Protein AF-A0A6A3CEU3-F1 (afdb_monomer_lite)

Foldseek 3Di:
DKDKDFLDDDDWFKEKEKAKDADPVQQWIKIKIFIATSVRHTDDMDIDGDGRDDRVVRQLVRLLVSLLVCLQFLGPRYMYIYPDVVLVCVLVVPDQPDDPPSVSSVSSNCSSVVRPPAAEAQQVPPVFLALVDASQVVCPPDAAAQFHKYWGAADLVWWKKKDDPVCLVQLADDPPIDIGRPNGDIDTHGAAKTKMATSPRVRSVSHSIDIDHHGRDDPDD

Sequence (221 aa):
MHESINLLSPEGGWILNTDGVYKLNSGLAVTGGLIRDSNGDWKVGFMLRLGRVNSSIAEIWGARQGLNLAKMLGLRNLILEMNAKWIVDIFNGEGMDDFPELDLVNDCLEIIKEGWVVEHYIVGGEEGWDPVITMQGWAQGKDFHAGDVLEFIYDQKFDVAIVDKEGHDTCTVSDKSIQFFDGDDNITLAFGPNYFICSFPDICAIGLQLAINATAPPPSV

Radius of gyration: 21.61 Å; chains: 1; bounding box: 56×32×62 Å

Structure (mmCIF, N/CA/C/O backbone):
data_AF-A0A6A3CEU3-F1
#
_entry.id   AF-A0A6A3CEU3-F1
#
loop_
_atom_site.group_PDB
_atom_site.id
_atom_site.type_symbol
_atom_site.label_atom_id
_atom_site.label_alt_id
_atom_site.label_comp_id
_atom_site.label_asym_id
_atom_site.label_entity_id
_atom_site.label_seq_id
_atom_site.pdbx_PDB_ins_code
_atom_site.Cartn_x
_atom_site.Cartn_y
_atom_site.Cartn_z
_atom_site.occupancy
_atom_site.B_iso_or_equiv
_atom_site.auth_seq_id
_atom_site.auth_comp_id
_atom_site.auth_asym_id
_atom_site.auth_atom_id
_atom_site.pdbx_PDB_model_num
ATOM 1 N N . MET A 1 1 ? -23.988 16.526 18.922 1.00 37.12 1 MET A N 1
ATOM 2 C CA . MET A 1 1 ? -22.912 17.294 18.264 1.00 37.12 1 MET A CA 1
ATOM 3 C C . MET A 1 1 ? -21.833 16.266 17.984 1.00 37.12 1 MET A C 1
ATOM 5 O O . MET A 1 1 ? -21.451 15.601 18.935 1.00 37.12 1 MET A O 1
ATOM 9 N N . HIS A 1 2 ? -21.504 16.003 16.718 1.00 42.41 2 HIS A N 1
ATOM 10 C CA . HIS A 1 2 ? -20.424 15.072 16.367 1.00 42.41 2 HIS A CA 1
ATOM 11 C C . HIS A 1 2 ? -19.090 15.794 16.563 1.00 42.41 2 HIS A C 1
ATOM 13 O O . HIS A 1 2 ? -18.991 16.964 16.191 1.00 42.41 2 HIS A O 1
ATOM 19 N N . GLU A 1 3 ? -18.117 15.127 17.178 1.00 52.56 3 GLU A N 1
ATOM 20 C CA . GLU A 1 3 ? -16.768 15.658 17.387 1.00 52.56 3 GLU A CA 1
ATOM 21 C C . GLU A 1 3 ? -15.758 14.719 16.718 1.00 52.56 3 GLU A C 1
ATOM 23 O O . GLU A 1 3 ? -15.958 13.503 16.666 1.00 52.56 3 GLU A O 1
ATOM 28 N N . SER A 1 4 ? -14.696 15.291 16.154 1.00 51.16 4 SER A N 1
ATOM 29 C CA . SER A 1 4 ? -13.770 14.575 15.274 1.00 51.16 4 SER A CA 1
ATOM 30 C C . SER A 1 4 ? -12.342 14.727 15.784 1.00 51.16 4 SER A C 1
ATOM 32 O O . SER A 1 4 ? -11.933 15.822 16.173 1.00 51.16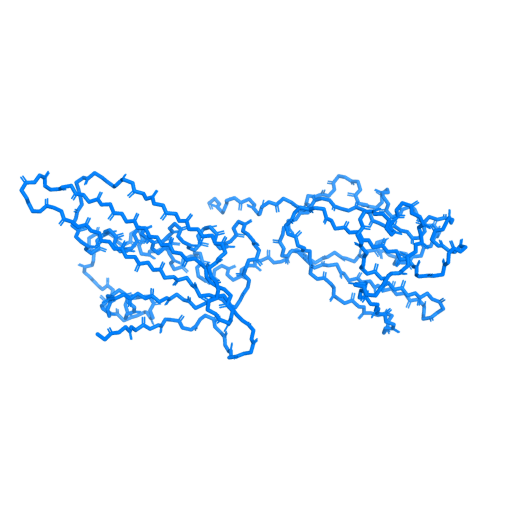 4 SER A O 1
ATOM 34 N N . ILE A 1 5 ? -11.570 13.643 15.740 1.00 52.16 5 ILE A N 1
ATOM 35 C CA . ILE A 1 5 ? -10.119 13.682 15.917 1.00 52.16 5 ILE A CA 1
ATOM 36 C C . ILE A 1 5 ? -9.493 13.752 14.528 1.00 52.16 5 ILE A C 1
ATOM 38 O O . ILE A 1 5 ? -9.657 12.844 13.710 1.00 52.16 5 ILE A O 1
ATOM 42 N N . ASN A 1 6 ? -8.769 14.837 14.264 1.00 53.81 6 ASN A N 1
ATOM 43 C CA . ASN A 1 6 ? -8.022 15.009 13.025 1.00 53.81 6 ASN A CA 1
ATOM 44 C C . ASN A 1 6 ? -6.632 14.395 13.197 1.00 53.81 6 ASN A C 1
ATOM 46 O O . ASN A 1 6 ? -5.765 15.015 13.809 1.00 53.81 6 ASN A O 1
ATOM 50 N N . LEU A 1 7 ? -6.397 13.212 12.626 1.00 52.22 7 LEU A N 1
ATOM 51 C CA . LEU A 1 7 ? -5.080 12.565 12.672 1.00 52.22 7 LEU A CA 1
ATOM 52 C C . LEU A 1 7 ? -4.109 13.078 11.580 1.00 52.22 7 LEU A C 1
ATOM 54 O O . LEU A 1 7 ? -3.126 12.394 11.321 1.00 52.22 7 LEU A O 1
ATOM 58 N N . LEU A 1 8 ? -4.386 14.267 10.993 1.00 40.00 8 LEU A N 1
ATOM 59 C CA . LEU A 1 8 ? -3.562 15.214 10.184 1.00 40.00 8 LEU A CA 1
ATOM 60 C C . LEU A 1 8 ? -4.270 15.711 8.883 1.00 40.00 8 LEU A C 1
ATOM 62 O O . LEU A 1 8 ? -4.811 14.903 8.143 1.00 40.00 8 LEU A O 1
ATOM 66 N N . SER A 1 9 ? -4.226 17.048 8.666 1.00 38.44 9 SER A N 1
ATOM 67 C CA . SER A 1 9 ? -4.529 17.970 7.519 1.00 38.44 9 SER A CA 1
ATOM 68 C C . SER A 1 9 ? -5.563 17.664 6.387 1.00 38.44 9 SER A C 1
ATOM 70 O O . SER A 1 9 ? -5.819 16.517 6.053 1.00 38.44 9 SER A O 1
ATOM 72 N N . PRO A 1 10 ? -6.148 18.707 5.734 1.00 37.88 10 PRO A N 1
ATOM 73 C CA . PRO A 1 10 ? -7.479 18.683 5.102 1.00 37.88 10 PRO A CA 1
ATOM 74 C C . PRO A 1 10 ? -7.548 18.339 3.598 1.00 37.88 10 PRO A C 1
ATOM 76 O O . PRO A 1 10 ? -8.592 18.567 2.987 1.00 37.88 10 PRO A O 1
ATOM 79 N N . GLU A 1 11 ? -6.498 17.801 2.977 1.00 38.94 11 GLU A N 1
ATOM 80 C CA . GLU A 1 11 ? -6.541 17.439 1.550 1.00 38.94 11 GLU A CA 1
ATOM 81 C C . GLU A 1 11 ? -6.356 15.935 1.349 1.00 38.94 11 GLU A C 1
ATOM 83 O O . GLU A 1 11 ? -5.260 15.406 1.504 1.00 38.94 11 GLU A O 1
ATOM 88 N N . GLY A 1 12 ? -7.455 15.258 0.999 1.00 55.75 12 GLY A N 1
ATOM 89 C CA . GLY A 1 12 ? -7.488 13.819 0.737 1.00 55.75 12 GLY A CA 1
ATOM 90 C C . GLY A 1 12 ? -7.331 12.987 2.011 1.00 55.75 12 GLY A C 1
ATOM 91 O O . GLY A 1 12 ? -6.239 12.846 2.556 1.00 55.75 12 GLY A O 1
ATOM 92 N N . GLY A 1 13 ? -8.431 12.397 2.475 1.00 68.31 13 GLY A N 1
ATOM 93 C CA . GLY A 1 13 ? -8.434 11.595 3.691 1.00 68.31 13 GLY A CA 1
ATOM 94 C C . GLY A 1 13 ? -9.614 10.642 3.779 1.00 68.31 13 GLY A C 1
ATOM 95 O O . GLY A 1 13 ? -10.578 10.730 3.016 1.00 68.31 13 GLY A O 1
ATOM 96 N N . TRP A 1 14 ? -9.507 9.714 4.717 1.00 79.81 14 TRP A N 1
ATOM 97 C CA . TRP A 1 14 ? -10.514 8.709 5.013 1.00 79.81 14 TRP A CA 1
ATOM 98 C C . TRP A 1 14 ? -11.262 9.099 6.276 1.00 79.81 14 TRP A C 1
ATOM 100 O O . TRP A 1 14 ? -10.669 9.628 7.207 1.00 79.81 14 TRP A O 1
ATOM 110 N N . ILE A 1 15 ? -12.559 8.824 6.341 1.00 85.50 15 ILE A N 1
ATOM 111 C CA . ILE A 1 15 ? -13.360 9.151 7.520 1.00 85.50 15 ILE A CA 1
ATOM 112 C C . ILE A 1 15 ? -13.885 7.865 8.136 1.00 85.50 15 ILE A C 1
ATOM 114 O O . ILE A 1 15 ? -14.746 7.205 7.553 1.00 85.50 15 ILE A O 1
ATOM 118 N N . LEU A 1 16 ? -13.390 7.532 9.323 1.00 89.06 16 LEU A N 1
ATOM 119 C CA . LEU A 1 16 ? -13.879 6.443 10.153 1.00 89.06 16 LEU A CA 1
ATOM 120 C C . LEU A 1 16 ? -14.949 6.975 11.102 1.00 89.06 16 LEU A C 1
ATOM 122 O O . LEU A 1 16 ? -14.667 7.786 11.974 1.00 89.06 16 LEU A O 1
ATOM 126 N N . ASN A 1 17 ? -16.171 6.479 10.949 1.00 88.75 17 ASN A N 1
ATOM 127 C CA . ASN A 1 17 ? -17.267 6.730 11.878 1.00 88.75 17 ASN A CA 1
ATOM 128 C C . ASN A 1 17 ? -17.484 5.490 12.726 1.00 88.75 17 ASN A C 1
ATOM 130 O O . ASN A 1 17 ? -17.538 4.387 12.174 1.00 88.75 17 ASN A O 1
ATOM 134 N N . THR A 1 18 ? -17.679 5.674 14.025 1.00 86.69 18 THR A N 1
ATOM 135 C CA . THR A 1 18 ? -18.042 4.589 14.940 1.00 86.69 18 THR A CA 1
ATOM 136 C C . THR A 1 18 ? -19.335 4.913 15.670 1.00 86.69 18 THR A C 1
ATOM 138 O O . THR A 1 18 ? -19.632 6.080 15.921 1.00 86.69 18 THR A O 1
ATOM 141 N N . ASP A 1 19 ? -20.113 3.877 15.977 1.00 80.25 19 ASP A N 1
ATOM 142 C CA . ASP A 1 19 ? -21.337 3.997 16.766 1.00 80.25 19 ASP A CA 1
ATOM 143 C C . ASP A 1 19 ? -21.584 2.721 17.583 1.00 80.25 19 ASP A C 1
ATOM 145 O O . ASP A 1 19 ? -21.467 1.594 17.083 1.00 80.25 19 ASP A O 1
ATOM 149 N N . GLY A 1 20 ? -21.935 2.900 18.854 1.00 77.81 20 GLY A N 1
ATOM 150 C CA . GLY A 1 20 ? -22.232 1.841 19.807 1.00 77.81 20 GLY A CA 1
ATOM 151 C C . GLY A 1 20 ? -23.707 1.806 20.206 1.00 77.81 20 GLY A C 1
ATOM 152 O O . GLY A 1 20 ? -24.301 2.803 20.604 1.00 77.81 20 GLY A O 1
ATOM 153 N N . VAL A 1 21 ? -24.308 0.612 20.209 1.00 77.00 21 VAL A N 1
ATOM 154 C CA . VAL A 1 21 ? -25.680 0.395 20.694 1.00 77.00 21 VAL A CA 1
ATOM 155 C C . VAL A 1 21 ? -25.672 -0.492 21.933 1.00 77.00 21 VAL A C 1
ATOM 157 O O . VAL A 1 21 ? -25.121 -1.594 21.929 1.00 77.00 21 VAL A O 1
ATOM 160 N N . TYR A 1 22 ? -26.362 -0.044 22.986 1.00 76.12 22 TYR A N 1
ATOM 161 C CA . TYR A 1 22 ? -26.516 -0.763 24.253 1.00 76.12 22 TYR A CA 1
ATOM 162 C C . TYR A 1 22 ? -27.988 -1.046 24.585 1.00 76.12 22 TYR A C 1
ATOM 164 O O . TYR A 1 22 ? -28.850 -0.169 24.498 1.00 76.12 22 TYR A O 1
ATOM 172 N N . LYS A 1 23 ? -28.287 -2.274 25.029 1.00 76.38 23 LYS A N 1
ATOM 173 C CA . LYS A 1 23 ? -29.630 -2.704 25.445 1.00 76.38 23 LYS A CA 1
ATOM 174 C C . LYS A 1 23 ? -29.718 -2.899 26.962 1.00 76.38 23 LYS A C 1
ATOM 176 O O . LYS A 1 23 ? -29.335 -3.952 27.476 1.00 76.38 23 LYS A O 1
ATOM 181 N N . LEU A 1 24 ? -30.342 -1.931 27.644 1.00 64.94 24 LEU A N 1
ATOM 182 C CA . LEU A 1 24 ? -30.527 -1.861 29.108 1.00 64.94 24 LEU A CA 1
ATOM 183 C C . LEU A 1 24 ? -31.022 -3.166 29.756 1.00 64.94 24 LEU A C 1
ATOM 185 O O . LEU A 1 24 ? -30.459 -3.605 30.752 1.00 64.94 24 LEU A O 1
ATOM 189 N N . ASN A 1 25 ? -32.033 -3.822 29.180 1.00 71.12 25 ASN A N 1
ATOM 190 C CA . ASN A 1 25 ? -32.683 -4.975 29.822 1.00 71.12 25 ASN A CA 1
ATOM 191 C C . ASN A 1 25 ? -31.842 -6.261 29.816 1.00 71.12 25 ASN A C 1
ATOM 193 O O . ASN A 1 25 ? -32.037 -7.128 30.661 1.00 71.12 25 ASN A O 1
ATOM 197 N N . SER A 1 26 ? -30.949 -6.422 28.840 1.00 72.38 26 SER A N 1
ATOM 198 C CA . SER A 1 26 ? -30.111 -7.624 28.699 1.00 72.38 26 SER A CA 1
ATOM 199 C C . SER A 1 26 ? -28.638 -7.363 29.011 1.00 72.38 26 SER A C 1
ATOM 201 O O . SER A 1 26 ? -27.850 -8.311 29.081 1.00 72.38 26 SER A O 1
ATOM 203 N N . GLY A 1 27 ? -28.270 -6.086 29.150 1.00 68.69 27 GLY A N 1
ATOM 204 C CA . GLY A 1 27 ? -26.897 -5.613 29.240 1.00 68.69 27 GLY A CA 1
ATOM 205 C C . GLY A 1 27 ? -26.091 -5.850 27.967 1.00 68.69 27 GLY A C 1
ATOM 206 O O . GLY A 1 27 ? -24.880 -5.851 28.045 1.00 68.69 27 GLY A O 1
ATOM 207 N N . LEU A 1 28 ? -26.726 -6.127 26.822 1.00 82.25 28 LEU A N 1
ATOM 208 C CA . LEU A 1 28 ? -26.011 -6.499 25.595 1.00 82.25 28 LEU A CA 1
ATOM 209 C C . LEU A 1 28 ? -25.603 -5.255 24.811 1.00 82.25 28 LEU A C 1
ATOM 211 O O . LEU A 1 28 ? -26.445 -4.384 24.594 1.00 82.25 28 LEU A O 1
ATOM 215 N N . ALA A 1 29 ? -24.365 -5.236 24.328 1.00 85.38 29 ALA A N 1
ATOM 216 C CA . ALA A 1 29 ? -23.835 -4.191 23.469 1.00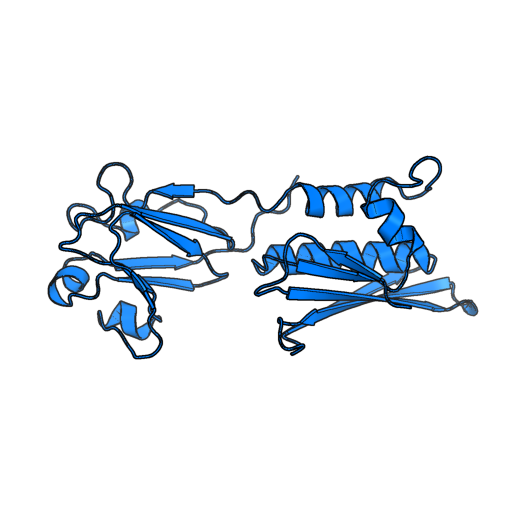 85.38 29 ALA A CA 1
ATOM 217 C C . ALA A 1 29 ? -23.298 -4.743 22.142 1.00 85.38 29 ALA A C 1
ATOM 219 O O . ALA A 1 29 ? -22.773 -5.863 22.057 1.00 85.38 29 ALA A O 1
ATOM 220 N N . VAL A 1 30 ? -23.435 -3.921 21.111 1.00 86.69 30 VAL A N 1
ATOM 221 C CA . VAL A 1 30 ? -22.851 -4.088 19.779 1.00 86.69 30 VAL A CA 1
ATOM 222 C C . VAL A 1 30 ? -22.218 -2.753 19.419 1.00 86.69 30 VAL A C 1
ATOM 224 O O . VAL A 1 30 ? -22.750 -1.709 19.782 1.00 86.69 30 VAL A O 1
ATOM 227 N N . THR A 1 31 ? -21.102 -2.787 18.712 1.00 90.31 31 THR A N 1
ATOM 228 C CA . THR A 1 31 ? -20.513 -1.590 18.114 1.00 90.31 31 THR A CA 1
ATOM 229 C C . THR A 1 31 ? -20.312 -1.822 16.632 1.00 90.31 31 THR A C 1
ATOM 231 O O . THR A 1 31 ? -20.216 -2.966 16.181 1.00 90.31 31 THR A O 1
ATOM 234 N N . GLY A 1 32 ? -20.282 -0.754 15.863 1.00 89.12 32 GLY A N 1
ATOM 235 C CA . GLY A 1 32 ? -20.021 -0.817 14.444 1.00 89.12 32 GLY A CA 1
ATOM 236 C C . GLY A 1 32 ? -19.403 0.469 13.957 1.00 89.12 32 GLY A C 1
ATOM 237 O O . GLY A 1 32 ? -19.248 1.443 14.690 1.00 89.12 32 GLY A O 1
ATOM 238 N N . GLY A 1 33 ? -19.044 0.453 12.689 1.00 91.94 33 GLY A N 1
ATOM 239 C CA . GLY A 1 33 ? -18.498 1.628 12.060 1.00 91.94 33 GLY A CA 1
ATOM 240 C C . GLY A 1 33 ? -18.353 1.457 10.570 1.00 91.94 33 GLY A C 1
ATOM 241 O O . GLY A 1 33 ? -18.503 0.365 10.013 1.00 91.94 33 GLY A O 1
ATOM 242 N N . LEU A 1 34 ? -18.082 2.576 9.923 1.00 92.62 34 LEU A N 1
ATOM 243 C CA . LEU A 1 34 ? -17.912 2.654 8.488 1.00 92.62 34 LEU A CA 1
ATOM 244 C C . LEU A 1 34 ? -16.764 3.590 8.149 1.00 92.62 34 LEU A C 1
ATOM 246 O O . LEU A 1 34 ? -16.535 4.582 8.839 1.00 92.62 34 LEU A O 1
ATOM 250 N N . ILE A 1 35 ? -16.052 3.254 7.081 1.00 90.56 35 ILE A N 1
ATOM 251 C CA . ILE A 1 35 ? -14.982 4.065 6.524 1.00 90.56 35 ILE A CA 1
ATOM 252 C C . ILE A 1 35 ? -15.453 4.620 5.177 1.00 90.56 35 ILE A C 1
ATOM 254 O O . ILE A 1 35 ? -15.954 3.877 4.320 1.00 90.56 35 ILE A O 1
ATOM 258 N N . ARG A 1 36 ? -15.315 5.937 5.018 1.00 89.31 36 ARG A N 1
ATOM 259 C CA . ARG A 1 36 ? -15.683 6.702 3.818 1.00 89.31 36 ARG A CA 1
ATOM 260 C C . ARG A 1 36 ? -14.458 7.354 3.199 1.00 89.31 36 ARG A C 1
ATOM 262 O O . ARG A 1 36 ? -13.510 7.654 3.922 1.00 89.31 36 ARG A O 1
ATOM 269 N N . ASP A 1 37 ? -14.507 7.603 1.897 1.00 83.12 37 ASP A N 1
ATOM 270 C CA . ASP A 1 37 ? -13.542 8.496 1.253 1.00 83.12 37 ASP A CA 1
ATOM 271 C C . ASP A 1 37 ? -13.853 9.978 1.548 1.00 83.12 37 ASP A C 1
ATOM 273 O O . ASP A 1 37 ? -14.833 10.314 2.223 1.00 83.12 37 ASP A O 1
ATOM 277 N N . SER A 1 38 ? -13.026 10.875 1.015 1.00 75.88 38 SER A N 1
ATOM 278 C CA . SER A 1 38 ? -13.162 12.325 1.185 1.00 75.88 38 SER A CA 1
ATOM 279 C C . SER A 1 38 ? -14.416 12.924 0.540 1.00 75.88 38 SER A C 1
ATOM 281 O O . SER A 1 38 ? -14.793 14.041 0.884 1.00 75.88 38 SER A O 1
ATOM 283 N N . ASN A 1 39 ? -15.072 12.208 -0.379 1.00 78.44 39 ASN A N 1
ATOM 284 C CA . ASN A 1 39 ? -16.344 12.628 -0.974 1.00 78.44 39 ASN A CA 1
ATOM 285 C C . ASN A 1 39 ? -17.544 12.208 -0.110 1.00 78.44 39 ASN A C 1
ATOM 287 O O . ASN A 1 39 ? -18.680 12.583 -0.400 1.00 78.44 39 ASN A O 1
ATOM 291 N N . GLY A 1 40 ? -17.299 11.443 0.960 1.00 79.88 40 GLY A N 1
ATOM 292 C CA . GLY A 1 40 ? -18.328 10.877 1.822 1.00 79.88 40 GLY A CA 1
ATOM 293 C C . GLY A 1 40 ? -18.867 9.534 1.328 1.00 79.88 40 GLY A C 1
ATOM 294 O O . GLY A 1 40 ? -19.805 9.011 1.936 1.00 79.88 40 GLY A O 1
ATOM 295 N N . ASP A 1 41 ? -18.280 8.944 0.282 1.00 84.81 41 ASP A N 1
ATOM 296 C CA . ASP A 1 41 ? -18.726 7.655 -0.236 1.00 84.81 41 ASP A CA 1
ATOM 297 C C . ASP A 1 41 ? -18.252 6.521 0.670 1.00 84.81 41 ASP A C 1
ATOM 299 O O . ASP A 1 41 ? -17.062 6.366 0.958 1.00 84.81 41 ASP A O 1
ATOM 303 N N . TRP A 1 42 ? -19.191 5.674 1.084 1.00 89.25 42 TRP A N 1
ATOM 304 C CA . TRP A 1 42 ? -18.901 4.476 1.864 1.00 89.25 42 TRP A CA 1
ATOM 305 C C . TRP A 1 42 ? -18.063 3.467 1.070 1.00 89.25 42 TRP A C 1
ATOM 307 O O . TRP A 1 42 ? -18.423 3.123 -0.057 1.00 89.25 42 TRP A O 1
ATOM 317 N N . LYS A 1 43 ? -16.985 2.948 1.678 1.00 87.94 43 LYS A N 1
ATOM 318 C CA . LYS A 1 43 ? -16.147 1.893 1.075 1.00 87.94 43 LYS A CA 1
ATOM 319 C C . LYS A 1 43 ? -16.177 0.576 1.839 1.00 87.94 43 LYS A C 1
ATOM 321 O O . LYS A 1 43 ? -16.222 -0.483 1.222 1.00 87.94 43 LYS A O 1
ATOM 326 N N . VAL A 1 44 ? -16.142 0.624 3.169 1.00 89.50 44 VAL A N 1
ATOM 327 C CA . VAL A 1 44 ? -16.109 -0.581 4.011 1.00 89.50 44 VAL A CA 1
ATOM 328 C C . VAL A 1 44 ? -16.751 -0.312 5.367 1.00 89.50 44 VAL A C 1
ATOM 330 O O . VAL A 1 44 ? -16.814 0.829 5.824 1.00 89.50 44 VAL A O 1
ATOM 333 N N . GLY A 1 45 ? -17.276 -1.348 6.015 1.00 91.00 45 GLY A N 1
ATOM 334 C CA . GLY A 1 45 ? -17.834 -1.250 7.360 1.00 91.00 45 GLY A CA 1
ATOM 335 C C . GLY A 1 45 ? -17.593 -2.509 8.179 1.00 91.00 45 GLY A C 1
ATOM 336 O O . GLY A 1 45 ? -17.216 -3.550 7.644 1.00 91.00 45 GLY A O 1
ATOM 337 N N . PHE A 1 46 ? -17.818 -2.402 9.484 1.00 90.81 46 PHE A N 1
ATOM 338 C CA . PHE A 1 46 ? -17.650 -3.491 10.439 1.00 90.81 46 PHE A CA 1
ATOM 339 C C . PHE A 1 46 ? -18.758 -3.478 11.495 1.00 90.81 46 PHE A C 1
ATOM 341 O O . PHE A 1 46 ? -19.373 -2.447 11.767 1.00 90.81 46 PHE A O 1
ATOM 348 N N . MET A 1 47 ? -18.985 -4.636 12.115 1.00 90.38 47 MET A N 1
ATOM 349 C CA . MET A 1 47 ? -19.823 -4.780 13.305 1.00 90.38 47 MET A CA 1
ATOM 350 C C . MET A 1 47 ? -19.216 -5.798 14.267 1.00 90.38 47 MET A C 1
ATOM 352 O O . MET A 1 47 ? -18.788 -6.874 13.853 1.00 90.38 47 MET A O 1
ATOM 356 N N . LEU A 1 48 ? -19.218 -5.470 15.557 1.00 86.56 48 LEU A N 1
ATOM 357 C CA . LEU A 1 48 ? -18.701 -6.291 16.647 1.00 86.56 48 LEU A CA 1
ATOM 358 C C . LEU A 1 48 ? -19.783 -6.552 17.686 1.00 86.56 48 LEU A C 1
ATOM 360 O O . LEU A 1 48 ? -20.425 -5.636 18.198 1.00 86.56 48 LEU A O 1
ATOM 364 N N . ARG A 1 49 ? -19.922 -7.818 18.077 1.00 87.50 49 ARG A N 1
ATOM 365 C CA . ARG A 1 49 ? -20.740 -8.219 19.222 1.00 87.50 49 ARG A CA 1
ATOM 366 C C . ARG A 1 49 ? -19.871 -8.235 20.479 1.00 87.50 49 ARG A C 1
ATOM 368 O O . ARG A 1 49 ? -19.035 -9.118 20.622 1.00 87.50 49 ARG A O 1
ATOM 375 N N . LEU A 1 50 ? -20.113 -7.304 21.400 1.00 84.69 50 LEU A N 1
ATOM 376 C CA . LEU A 1 50 ? -19.255 -7.089 22.576 1.00 84.69 50 LEU A CA 1
ATOM 377 C C . LEU A 1 50 ? -19.722 -7.837 23.832 1.00 84.69 50 LEU A C 1
ATOM 379 O O . LEU A 1 50 ? -18.992 -7.950 24.810 1.00 84.69 50 LEU A O 1
ATOM 383 N N . GLY A 1 51 ? -20.950 -8.360 23.830 1.00 84.62 51 GLY A N 1
ATOM 384 C CA . GLY A 1 51 ? -21.505 -9.007 25.018 1.00 84.62 51 GLY A CA 1
ATOM 385 C C . GLY A 1 51 ? -21.954 -7.972 26.046 1.00 84.62 51 GLY A C 1
ATOM 386 O O . GLY A 1 51 ? -22.697 -7.063 25.684 1.00 84.62 51 GLY A O 1
ATOM 387 N N . ARG A 1 52 ? -21.585 -8.140 27.323 1.00 82.56 52 ARG A N 1
ATOM 388 C CA . ARG A 1 52 ? -22.028 -7.254 28.410 1.00 82.56 52 ARG A CA 1
ATOM 389 C C . ARG A 1 52 ? -21.011 -6.168 28.731 1.00 82.56 52 ARG A C 1
ATOM 391 O O . ARG A 1 52 ? -20.173 -6.360 29.602 1.00 82.56 52 ARG A O 1
ATOM 398 N N . VAL A 1 53 ? -21.137 -5.033 28.056 1.00 82.31 53 VAL A N 1
ATOM 399 C CA . VAL A 1 53 ? -20.354 -3.816 28.307 1.00 82.31 53 VAL A CA 1
ATOM 400 C C . VAL A 1 53 ? -21.281 -2.600 28.304 1.00 82.31 53 VAL A C 1
ATOM 402 O O . VAL A 1 53 ? -22.402 -2.683 27.801 1.00 82.31 53 VAL A O 1
ATOM 405 N N . ASN A 1 54 ? -20.848 -1.483 28.887 1.00 81.81 54 ASN A N 1
ATOM 406 C CA . ASN A 1 54 ? -21.600 -0.227 28.838 1.00 81.81 54 ASN A CA 1
ATOM 407 C C . ASN A 1 54 ? -21.428 0.470 27.466 1.00 81.81 54 ASN A C 1
ATOM 409 O O . ASN A 1 54 ? -20.627 0.043 26.633 1.00 81.81 54 ASN A O 1
ATOM 413 N N . SER A 1 55 ? -22.195 1.536 27.223 1.00 80.25 55 SER A N 1
ATOM 414 C CA . SER A 1 55 ? -22.135 2.297 25.964 1.00 80.25 55 SER A CA 1
ATOM 415 C C . SER A 1 55 ? -20.759 2.915 25.716 1.00 80.25 55 SER A C 1
ATOM 417 O O . SER A 1 55 ? -20.276 2.890 24.593 1.00 80.25 55 SER A O 1
ATOM 419 N N . SER A 1 56 ? -20.104 3.404 26.768 1.00 79.62 56 SER A N 1
ATOM 420 C CA . SER A 1 56 ? -18.772 4.00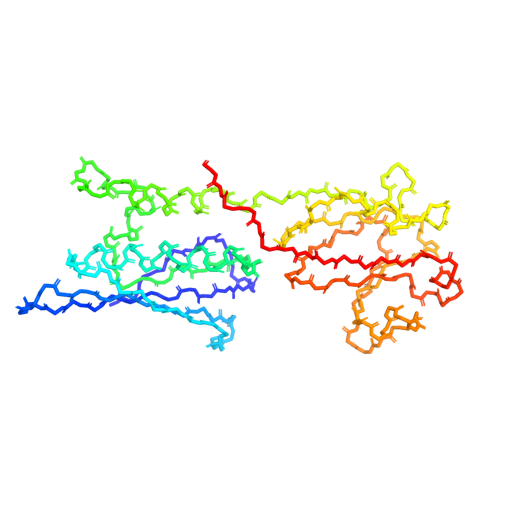5 26.709 1.00 79.62 56 SER A CA 1
ATOM 421 C C . SER A 1 56 ? -17.716 3.039 26.172 1.00 79.62 56 SER A C 1
ATOM 423 O O . SER A 1 56 ? -17.017 3.341 25.214 1.00 79.62 56 SER A O 1
ATOM 425 N N . ILE A 1 57 ? -17.652 1.837 26.741 1.00 82.94 57 ILE A N 1
ATOM 426 C CA . ILE A 1 57 ? -16.744 0.772 26.312 1.00 82.94 57 ILE A CA 1
ATOM 427 C C . ILE A 1 57 ? -17.085 0.323 24.886 1.00 82.94 57 ILE A C 1
ATOM 429 O O . ILE A 1 57 ? -16.184 0.022 24.107 1.00 82.94 57 ILE A O 1
ATOM 433 N N . ALA A 1 58 ? -18.370 0.304 24.511 1.00 85.81 58 ALA A N 1
ATOM 434 C CA . ALA A 1 58 ? -18.775 -0.047 23.153 1.00 85.81 58 ALA A CA 1
ATOM 435 C C . ALA A 1 58 ? -18.239 0.926 22.092 1.00 85.81 58 ALA A C 1
ATOM 437 O O . ALA A 1 58 ? -17.814 0.483 21.024 1.00 85.81 58 ALA A O 1
ATOM 438 N N . GLU A 1 59 ? -18.200 2.221 22.398 1.00 84.94 59 GLU A N 1
ATOM 439 C CA . GLU A 1 59 ? -17.613 3.239 21.522 1.00 84.94 59 GLU A CA 1
ATOM 440 C C . GLU A 1 59 ? -16.094 3.054 21.367 1.00 84.94 59 GLU A C 1
ATOM 442 O O . GLU A 1 59 ? -15.593 3.029 20.244 1.00 84.94 59 GLU A O 1
ATOM 447 N N . ILE A 1 60 ? -15.357 2.823 22.463 1.00 86.50 60 ILE A N 1
ATOM 448 C CA . ILE A 1 60 ? -13.892 2.626 22.412 1.00 86.50 60 ILE A CA 1
ATOM 449 C C . ILE A 1 60 ? -13.538 1.349 21.631 1.00 86.50 60 ILE A C 1
ATOM 451 O O . ILE A 1 60 ? -12.633 1.355 20.799 1.00 86.50 60 ILE A O 1
ATOM 455 N N . TRP A 1 61 ? -14.291 0.258 21.817 1.00 89.81 61 TRP A N 1
ATOM 456 C CA . TRP A 1 61 ? -14.129 -0.949 20.996 1.00 89.81 61 TRP A CA 1
ATOM 457 C C . TRP A 1 61 ? -14.413 -0.699 19.513 1.00 89.81 61 TRP A C 1
ATOM 459 O O . TRP A 1 61 ? -13.749 -1.286 18.655 1.00 89.81 61 TRP A O 1
ATOM 469 N N . GLY A 1 62 ? -15.382 0.169 19.213 1.00 90.50 62 GLY A N 1
ATOM 470 C CA . GLY A 1 62 ? -15.673 0.618 17.856 1.00 90.50 62 GLY A CA 1
ATOM 471 C C . GLY A 1 62 ? -14.473 1.334 17.248 1.00 90.50 62 GLY A C 1
ATOM 472 O O . GLY A 1 62 ? -14.024 0.958 16.164 1.00 90.50 62 GLY A O 1
ATOM 473 N N . ALA A 1 63 ? -13.901 2.295 17.978 1.00 89.19 63 ALA A N 1
ATOM 474 C CA . ALA A 1 63 ? -12.693 3.011 17.575 1.00 89.19 63 ALA A CA 1
ATOM 475 C C . ALA A 1 63 ? -11.522 2.053 17.340 1.00 89.19 63 ALA A C 1
ATOM 477 O O . ALA A 1 63 ? -10.952 2.053 16.251 1.00 89.19 63 ALA A O 1
ATOM 478 N N . ARG A 1 64 ? -11.218 1.163 18.297 1.00 89.69 64 ARG A N 1
ATOM 479 C CA . ARG A 1 64 ? -10.116 0.197 18.171 1.00 89.69 64 ARG A CA 1
ATOM 480 C C . ARG A 1 64 ? -10.260 -0.683 16.936 1.00 89.69 64 ARG A C 1
ATOM 482 O O . ARG A 1 64 ? -9.290 -0.893 16.208 1.00 89.69 64 ARG A O 1
ATOM 489 N N . GLN A 1 65 ? -11.457 -1.218 16.685 1.00 90.75 65 GLN A N 1
ATOM 490 C CA . GLN A 1 65 ? -11.681 -2.042 15.500 1.00 90.75 65 GLN A CA 1
ATOM 491 C C . GLN A 1 65 ? -11.540 -1.221 14.220 1.00 90.75 65 GLN A C 1
ATOM 493 O O . GLN A 1 65 ? -10.906 -1.682 13.272 1.00 90.75 65 GLN A O 1
ATOM 498 N N . GLY A 1 66 ? -12.151 -0.039 14.173 1.00 90.94 66 GLY A N 1
ATOM 499 C CA . GLY A 1 66 ? -12.115 0.816 12.997 1.00 90.94 66 GLY A CA 1
ATOM 500 C C . GLY A 1 66 ? -10.696 1.258 12.650 1.00 90.94 66 GLY A C 1
ATOM 501 O O . GLY A 1 66 ? -10.319 1.202 11.482 1.00 90.94 66 GLY A O 1
ATOM 502 N N . LEU A 1 67 ? -9.894 1.619 13.655 1.00 87.12 67 LEU A N 1
ATOM 503 C CA . LEU A 1 67 ? -8.482 1.970 13.503 1.00 87.12 67 LEU A CA 1
ATOM 504 C C . LEU A 1 67 ? -7.668 0.785 12.967 1.00 87.12 67 LEU A C 1
ATOM 506 O O . LEU A 1 67 ? -6.906 0.944 12.017 1.00 87.12 67 LEU A O 1
ATOM 510 N N . ASN A 1 68 ? -7.885 -0.422 13.497 1.00 85.25 68 ASN A N 1
ATOM 511 C CA . ASN A 1 68 ? -7.245 -1.634 12.976 1.00 85.25 68 ASN A CA 1
ATOM 512 C C . ASN A 1 68 ? -7.671 -1.954 11.539 1.00 85.25 68 ASN A C 1
ATOM 514 O O . ASN A 1 68 ? -6.837 -2.322 10.718 1.00 85.25 68 ASN A O 1
ATOM 518 N N . LEU A 1 69 ? -8.956 -1.798 11.212 1.00 83.69 69 LEU A N 1
ATOM 519 C CA . LEU A 1 69 ? -9.450 -1.996 9.851 1.00 83.69 69 LEU A CA 1
ATOM 520 C C . LEU A 1 69 ? -8.827 -0.981 8.888 1.00 83.69 69 LEU A C 1
ATOM 522 O O . LEU A 1 69 ? -8.413 -1.363 7.798 1.00 83.69 69 LEU A O 1
ATOM 526 N N . ALA A 1 70 ? -8.733 0.288 9.292 1.00 83.12 70 ALA A N 1
ATOM 527 C CA . ALA A 1 70 ? -8.042 1.305 8.515 1.00 83.12 70 ALA A CA 1
ATOM 528 C C . ALA A 1 70 ? -6.580 0.897 8.286 1.00 83.12 70 ALA A C 1
ATOM 530 O O . ALA A 1 70 ? -6.165 0.843 7.128 1.00 83.12 70 ALA A O 1
ATOM 531 N N . LYS A 1 71 ? -5.858 0.494 9.349 1.00 76.81 71 LYS A N 1
ATOM 532 C CA . LYS A 1 71 ? -4.470 -0.009 9.299 1.00 76.81 71 LYS A CA 1
ATOM 533 C C . LYS A 1 71 ? -4.304 -1.169 8.317 1.00 76.81 71 LYS A C 1
ATOM 535 O O . LYS A 1 71 ? -3.459 -1.110 7.431 1.00 76.81 71 LYS A O 1
ATOM 540 N N . MET A 1 72 ? -5.167 -2.182 8.400 1.00 72.12 72 MET A N 1
ATOM 541 C CA . MET A 1 72 ? -5.162 -3.330 7.484 1.00 72.12 72 MET A CA 1
ATOM 542 C C . MET A 1 72 ? -5.361 -2.943 6.013 1.00 72.12 72 MET A C 1
ATOM 544 O O . MET A 1 72 ? -4.912 -3.663 5.125 1.00 72.12 72 MET A O 1
ATOM 548 N N . LEU A 1 73 ? -6.059 -1.837 5.757 1.00 73.69 73 LEU A N 1
ATOM 549 C CA . LEU A 1 73 ? -6.390 -1.360 4.418 1.00 73.69 73 LEU A CA 1
ATOM 550 C C . LEU A 1 73 ? -5.392 -0.330 3.866 1.00 73.69 73 LEU A C 1
ATOM 552 O O . LEU A 1 73 ? -5.585 0.130 2.743 1.00 73.69 73 LEU A O 1
ATOM 556 N N . GLY A 1 74 ? -4.343 0.051 4.605 1.00 72.31 74 GLY A N 1
ATOM 557 C CA . GLY A 1 74 ? -3.379 1.043 4.106 1.00 72.31 74 GLY A CA 1
ATOM 558 C C . GLY A 1 74 ? -3.885 2.496 4.137 1.00 72.31 74 GLY A C 1
ATOM 559 O O . GLY A 1 74 ? -3.307 3.357 3.478 1.00 72.31 74 GLY A O 1
ATOM 560 N N . LEU A 1 75 ? -4.996 2.788 4.827 1.00 76.38 75 LEU A N 1
ATOM 561 C CA . LEU A 1 75 ? -5.685 4.086 4.760 1.00 76.38 75 LEU A CA 1
ATOM 562 C C . LEU A 1 75 ? -5.009 5.185 5.596 1.00 76.38 75 LEU A C 1
ATOM 564 O O . LEU A 1 75 ? -5.255 5.310 6.794 1.00 76.38 75 LEU A O 1
ATOM 568 N N . ARG A 1 76 ? -4.212 6.038 4.951 1.00 69.25 76 ARG A N 1
ATOM 569 C CA . ARG A 1 76 ? -3.591 7.223 5.578 1.00 69.25 76 ARG A CA 1
ATOM 570 C C . ARG A 1 76 ? -4.563 8.409 5.683 1.00 69.25 76 ARG A C 1
ATOM 572 O O . ARG A 1 76 ? -5.612 8.396 5.056 1.00 69.25 76 ARG A O 1
ATOM 579 N N . ASN A 1 77 ? -4.213 9.453 6.441 1.00 70.06 77 ASN A N 1
ATOM 580 C CA . ASN A 1 77 ? -5.043 10.659 6.627 1.00 70.06 77 ASN A CA 1
ATOM 581 C C . ASN A 1 77 ? -6.461 10.325 7.128 1.00 70.06 77 ASN A C 1
ATOM 583 O O . ASN A 1 77 ? -7.465 10.669 6.503 1.00 70.06 77 ASN A O 1
ATOM 587 N N . LEU A 1 78 ? -6.538 9.581 8.235 1.00 77.38 78 LEU A N 1
ATOM 588 C CA . LEU A 1 78 ? -7.797 9.117 8.808 1.00 77.38 78 LEU A CA 1
ATOM 589 C C . LEU A 1 78 ? -8.371 10.147 9.791 1.00 77.38 78 LEU A C 1
ATOM 591 O O . LEU A 1 78 ? -7.714 10.547 10.747 1.00 77.38 78 LEU A O 1
ATOM 595 N N . ILE A 1 79 ? -9.628 10.522 9.610 1.00 79.38 79 ILE A N 1
ATOM 596 C CA . ILE A 1 79 ? -10.408 11.270 10.593 1.00 79.38 79 ILE A CA 1
ATOM 597 C C . ILE A 1 79 ? -11.259 10.259 11.356 1.00 79.38 79 ILE A C 1
ATOM 599 O O . ILE A 1 79 ? -12.088 9.573 10.756 1.00 79.38 79 ILE A O 1
ATOM 603 N N . LEU A 1 80 ? -11.051 10.160 12.669 1.00 83.94 80 LEU A N 1
ATOM 604 C CA . LEU A 1 80 ? -11.902 9.362 13.549 1.00 83.94 80 LEU A CA 1
ATOM 605 C C . LEU A 1 80 ? -13.025 10.258 14.085 1.00 83.94 80 LEU A C 1
ATOM 607 O O . LEU A 1 80 ? -12.788 11.152 14.898 1.00 83.94 80 LEU A O 1
ATOM 611 N N . GLU A 1 81 ? -14.247 10.026 13.612 1.00 84.12 81 GLU A N 1
ATOM 612 C CA . GLU A 1 81 ? -15.460 10.714 14.055 1.00 84.12 81 GLU A CA 1
ATOM 613 C C . GLU A 1 81 ? -16.200 9.859 15.081 1.00 84.12 81 GLU A C 1
ATOM 615 O O . GLU A 1 81 ? -16.651 8.749 14.781 1.00 84.12 81 GLU A O 1
ATOM 620 N N . MET A 1 82 ? -16.355 10.403 16.289 1.00 76.88 82 MET A N 1
ATOM 621 C CA . MET A 1 82 ? -17.050 9.741 17.389 1.00 76.88 82 MET A CA 1
ATOM 622 C C . MET A 1 82 ? -18.150 10.648 17.946 1.00 76.88 82 MET A C 1
ATOM 624 O O . MET A 1 82 ? -18.042 11.872 18.003 1.00 76.88 82 MET A O 1
ATOM 628 N N . ASN A 1 83 ? -19.248 10.046 18.393 1.00 72.94 83 ASN A N 1
ATOM 629 C CA . ASN A 1 83 ? -20.363 10.751 19.040 1.00 72.94 83 ASN A CA 1
ATOM 630 C C . ASN A 1 83 ? -20.096 11.044 20.540 1.00 72.94 83 ASN A C 1
ATOM 632 O O . ASN A 1 83 ? -20.946 11.621 21.224 1.00 72.94 83 ASN A O 1
ATOM 636 N N . ALA A 1 84 ? -18.925 10.651 21.051 1.00 72.88 84 ALA A N 1
ATOM 637 C CA . ALA A 1 84 ? -18.577 10.639 22.464 1.00 72.88 84 ALA A CA 1
ATOM 638 C C . ALA A 1 84 ? -17.417 11.600 22.766 1.00 72.88 84 ALA A C 1
ATOM 640 O O . ALA A 1 84 ? -16.265 11.184 22.860 1.00 72.88 84 ALA A O 1
ATOM 641 N N . LYS A 1 85 ? -17.746 12.883 22.980 1.00 71.88 85 LYS A N 1
ATOM 642 C CA . LYS A 1 85 ? -16.792 13.954 23.329 1.00 71.88 85 LYS A CA 1
ATOM 643 C C . LYS A 1 85 ? -15.747 13.530 24.367 1.00 71.88 85 LYS A C 1
ATOM 645 O O . LYS A 1 85 ? -14.559 13.721 24.174 1.00 71.88 85 LYS A O 1
ATOM 650 N N . TRP A 1 86 ? -16.196 12.916 25.455 1.00 73.81 86 TRP A N 1
ATOM 651 C CA . TRP A 1 86 ? -15.316 12.532 26.556 1.00 73.81 86 TRP A CA 1
ATOM 652 C C . TRP A 1 86 ? -14.250 11.491 26.147 1.00 73.81 86 TRP A C 1
ATOM 654 O O . TRP A 1 86 ? -13.157 11.509 26.697 1.00 73.81 86 TRP A O 1
ATOM 664 N N . ILE A 1 87 ? -14.525 10.619 25.164 1.00 72.62 87 ILE A N 1
ATOM 665 C CA . ILE A 1 87 ? -13.529 9.684 24.598 1.00 72.62 87 ILE A CA 1
ATOM 666 C C . ILE A 1 87 ? -12.548 10.440 23.706 1.00 72.62 87 ILE A C 1
ATOM 668 O O . ILE A 1 87 ? -11.352 10.165 23.730 1.00 72.62 87 ILE A O 1
ATOM 672 N N . VAL A 1 88 ? -13.054 11.404 22.935 1.00 72.69 88 VAL A N 1
ATOM 673 C CA . VAL A 1 88 ? -12.229 12.272 22.087 1.00 72.69 88 VAL A CA 1
ATOM 674 C C . VAL A 1 88 ? -11.245 13.069 22.947 1.00 72.69 88 VAL A C 1
ATOM 676 O O . VAL A 1 88 ? -10.058 13.101 22.638 1.00 72.69 88 VAL A O 1
ATOM 679 N N . ASP A 1 89 ? -11.709 13.639 24.059 1.00 74.50 89 ASP A N 1
ATOM 680 C CA . ASP A 1 89 ? -10.871 14.376 25.009 1.00 74.50 89 ASP A CA 1
ATOM 681 C C . ASP A 1 89 ? -9.781 13.453 25.618 1.00 74.50 89 ASP A C 1
ATOM 683 O O . ASP A 1 89 ? -8.606 13.821 25.640 1.00 74.50 89 ASP A O 1
ATOM 687 N N . ILE A 1 90 ? -10.124 12.204 25.979 1.00 75.38 90 ILE A N 1
ATOM 688 C CA . ILE A 1 90 ? -9.156 11.185 26.439 1.00 75.38 90 ILE A CA 1
ATOM 689 C C . ILE A 1 90 ? -8.112 10.856 25.366 1.00 75.38 90 ILE A C 1
ATOM 691 O O . ILE A 1 90 ? -6.917 10.805 25.661 1.00 75.38 90 ILE A O 1
ATOM 695 N N . PHE A 1 91 ? -8.528 10.646 24.115 1.00 74.25 91 PHE A N 1
ATOM 696 C CA . PHE A 1 91 ? -7.600 10.372 23.014 1.00 74.25 91 PHE A CA 1
ATOM 697 C C . PHE A 1 91 ? -6.695 11.569 22.684 1.00 74.25 91 PHE A C 1
ATOM 699 O O . PHE A 1 91 ? -5.582 11.375 22.198 1.00 74.25 91 PHE A O 1
ATOM 706 N N . ASN A 1 92 ? -7.120 12.789 23.021 1.00 72.00 92 ASN A N 1
ATOM 707 C CA . ASN A 1 92 ? -6.295 13.997 22.952 1.00 72.00 92 ASN A CA 1
ATOM 708 C C . ASN A 1 92 ? -5.377 14.189 24.177 1.00 72.00 92 ASN A C 1
ATOM 710 O O . ASN A 1 92 ? -4.608 15.150 24.217 1.00 72.00 92 ASN A O 1
ATOM 714 N N . GLY A 1 93 ? -5.406 13.275 25.153 1.00 67.00 93 GLY A N 1
ATOM 715 C CA . GLY A 1 93 ? -4.554 13.306 26.343 1.00 67.00 93 GLY A CA 1
ATOM 716 C C . GLY A 1 93 ? -5.135 14.075 27.533 1.00 67.00 93 GLY A C 1
ATOM 717 O O . GLY A 1 93 ? -4.390 14.409 28.454 1.00 67.00 93 GLY A O 1
ATOM 718 N N . GLU A 1 94 ? -6.441 14.358 27.546 1.00 69.44 94 GLU A N 1
ATOM 719 C CA . GLU A 1 94 ? -7.126 15.046 28.646 1.00 69.44 94 GLU A CA 1
ATOM 720 C C . GLU A 1 94 ? -7.904 14.055 29.543 1.00 69.44 94 GLU A C 1
ATOM 722 O O . GLU A 1 94 ? -8.622 13.188 29.058 1.00 69.44 94 GLU A O 1
ATOM 727 N N . GLY A 1 95 ? -7.811 14.188 30.876 1.00 65.50 95 GLY A N 1
ATOM 728 C CA . GLY A 1 95 ? -8.728 13.509 31.816 1.00 65.50 95 GLY A CA 1
ATOM 729 C C . GLY A 1 95 ? -8.505 12.004 32.057 1.00 65.50 95 GLY A C 1
ATOM 730 O O . GLY A 1 95 ? -9.458 11.295 32.373 1.00 65.50 95 GLY A O 1
ATOM 731 N N . MET A 1 96 ? -7.269 11.512 31.927 1.00 59.03 96 MET A N 1
ATOM 732 C CA . MET A 1 96 ? -6.930 10.076 31.948 1.00 59.03 96 MET A CA 1
ATOM 733 C C . MET A 1 96 ? -6.904 9.416 33.348 1.00 59.03 96 MET A C 1
ATOM 735 O O . MET A 1 96 ? -6.910 8.191 33.442 1.00 59.03 96 MET A O 1
ATOM 739 N N . ASP A 1 97 ? -6.900 10.200 34.431 1.00 57.66 97 ASP A N 1
ATOM 740 C CA . ASP A 1 97 ? -6.461 9.760 35.771 1.00 57.66 97 ASP A CA 1
ATOM 741 C C . ASP A 1 97 ? -7.380 8.759 36.517 1.00 57.66 97 ASP A C 1
ATOM 743 O O . ASP A 1 97 ? -7.020 8.337 37.613 1.00 57.66 97 ASP A O 1
ATOM 747 N N . ASP A 1 98 ? -8.535 8.345 35.971 1.00 57.50 98 ASP A N 1
ATOM 748 C CA . ASP A 1 98 ? -9.486 7.476 36.704 1.00 57.50 98 ASP A CA 1
ATOM 749 C C . ASP A 1 98 ? -10.353 6.550 35.810 1.00 57.50 98 ASP A C 1
ATOM 751 O O . ASP A 1 98 ? -11.495 6.219 36.147 1.00 57.50 98 ASP A O 1
ATOM 755 N N . PHE A 1 99 ? -9.856 6.140 34.632 1.00 65.62 99 PHE A N 1
ATOM 756 C CA . PHE A 1 99 ? -10.630 5.300 33.703 1.00 65.62 99 PHE A CA 1
ATOM 757 C C . PHE A 1 99 ? -10.416 3.786 33.945 1.00 65.62 99 PHE A C 1
ATOM 759 O O . PHE A 1 99 ? -9.280 3.316 33.848 1.00 65.62 99 PHE A O 1
ATOM 766 N N . PRO A 1 100 ? -11.474 2.987 34.210 1.00 63.53 100 PRO A N 1
ATOM 767 C CA . PRO A 1 100 ? -11.338 1.561 34.539 1.00 63.53 100 PRO A CA 1
ATOM 768 C C . PRO A 1 100 ? -10.792 0.689 33.397 1.00 63.53 100 PRO A C 1
ATOM 770 O O . PRO A 1 100 ? -10.238 -0.376 33.658 1.00 63.53 100 PRO A O 1
ATOM 773 N N . GLU A 1 101 ? -10.927 1.124 32.141 1.00 73.06 101 GLU A N 1
ATOM 774 C CA . GLU A 1 101 ? -10.474 0.396 30.948 1.00 73.06 101 GLU A CA 1
ATOM 775 C C . GLU A 1 101 ? -9.302 1.102 30.243 1.00 73.06 101 GLU A C 1
ATOM 777 O O . GLU A 1 101 ? -9.278 1.228 29.016 1.00 73.06 101 GLU A O 1
ATOM 782 N N . LEU A 1 102 ? -8.327 1.574 31.031 1.00 73.50 102 LEU A N 1
ATOM 783 C CA . LEU A 1 102 ? -7.135 2.281 30.550 1.00 73.50 102 LEU A CA 1
ATOM 784 C C . LEU A 1 102 ? -6.380 1.507 29.455 1.00 73.50 102 LEU A C 1
ATOM 786 O O . LEU A 1 102 ? -5.914 2.118 28.500 1.00 73.50 102 LEU A O 1
ATOM 790 N N . ASP A 1 103 ? -6.328 0.176 29.547 1.00 81.19 103 ASP A N 1
ATOM 791 C CA . ASP A 1 103 ? -5.678 -0.686 28.550 1.00 81.19 103 ASP A CA 1
ATOM 792 C C . ASP A 1 103 ? -6.314 -0.534 27.159 1.00 81.19 103 ASP A C 1
ATOM 794 O O . ASP A 1 103 ? -5.616 -0.370 26.168 1.00 81.19 103 ASP A O 1
ATOM 798 N N . LEU A 1 104 ? -7.648 -0.488 27.073 1.00 84.44 104 LEU A N 1
ATOM 799 C CA . LEU A 1 104 ? -8.351 -0.364 25.792 1.00 84.44 104 LEU A CA 1
ATOM 800 C C . LEU A 1 104 ? -8.147 1.019 25.153 1.00 84.44 104 LEU A C 1
ATOM 802 O O . LEU A 1 104 ? -8.098 1.154 23.929 1.00 84.44 104 LEU A O 1
ATOM 806 N N . VAL A 1 105 ? -8.048 2.052 25.990 1.00 83.50 105 VAL A N 1
ATOM 807 C CA . VAL A 1 105 ? -7.706 3.409 25.556 1.00 83.50 105 VAL A CA 1
ATOM 808 C C . VAL A 1 105 ? -6.259 3.459 25.075 1.00 83.50 105 VAL A C 1
ATOM 810 O O . VAL A 1 105 ? -6.004 4.017 24.009 1.00 83.50 105 VAL A O 1
ATOM 813 N N . ASN A 1 106 ? -5.334 2.854 25.822 1.00 82.25 106 ASN A N 1
ATOM 814 C CA . ASN A 1 106 ? -3.926 2.771 25.454 1.00 82.25 106 ASN A CA 1
ATOM 815 C C . ASN A 1 106 ? -3.737 2.027 24.134 1.00 82.25 106 ASN A C 1
ATOM 817 O O . ASN A 1 106 ? -3.044 2.563 23.284 1.00 82.25 106 ASN A O 1
ATOM 821 N N . ASP A 1 107 ? -4.437 0.915 23.893 1.00 84.69 107 ASP A N 1
ATOM 822 C CA . ASP A 1 107 ? -4.408 0.224 22.597 1.00 84.69 107 ASP A CA 1
ATOM 823 C C . ASP A 1 107 ? -4.792 1.166 21.442 1.00 84.69 107 ASP A C 1
ATOM 825 O O . ASP A 1 107 ? -4.157 1.190 20.389 1.00 84.69 107 ASP A O 1
ATOM 829 N N . CYS A 1 108 ? -5.858 1.959 21.614 1.00 85.50 108 CYS A N 1
ATOM 830 C CA . CYS A 1 108 ? -6.279 2.920 20.592 1.00 85.50 108 CYS A CA 1
ATOM 831 C C . CYS A 1 108 ? -5.218 4.003 20.388 1.00 85.50 108 CYS A C 1
ATOM 833 O O . CYS A 1 108 ? -4.894 4.344 19.251 1.00 85.50 108 CYS A O 1
ATOM 835 N N . LEU A 1 109 ? -4.672 4.530 21.486 1.00 79.19 109 LEU A N 1
ATOM 836 C CA . LEU A 1 109 ? -3.612 5.530 21.468 1.00 79.19 109 LEU A CA 1
ATOM 837 C C . LEU A 1 109 ? -2.326 4.992 20.848 1.00 79.19 109 LEU A C 1
ATOM 839 O O . LEU A 1 109 ? -1.651 5.750 20.167 1.00 79.19 109 LEU A O 1
ATOM 843 N N . GLU A 1 110 ? -1.981 3.727 21.059 1.00 78.81 110 GLU A N 1
ATOM 844 C CA . GLU A 1 110 ? -0.848 3.062 20.424 1.00 78.81 110 GLU A CA 1
ATOM 845 C C . GLU A 1 110 ? -1.081 2.962 18.924 1.00 78.81 110 GLU A C 1
ATOM 847 O O . GLU A 1 110 ? -0.265 3.478 18.177 1.00 78.81 110 GLU A O 1
ATOM 852 N N . ILE A 1 111 ? -2.236 2.472 18.460 1.00 78.00 111 ILE A N 1
ATOM 853 C CA . ILE A 1 111 ? -2.548 2.434 17.017 1.00 78.00 111 ILE A CA 1
ATOM 854 C C . ILE A 1 111 ? -2.485 3.838 16.386 1.00 78.00 111 ILE A C 1
ATOM 856 O O . ILE A 1 111 ? -2.027 3.991 15.252 1.00 78.00 111 ILE A O 1
ATOM 860 N N . ILE A 1 112 ? -2.928 4.868 17.116 1.00 75.12 112 ILE A N 1
ATOM 861 C CA . ILE A 1 112 ? -2.873 6.271 16.684 1.00 75.12 112 ILE A CA 1
ATOM 862 C C . ILE A 1 112 ? -1.427 6.805 16.661 1.00 75.12 112 ILE A C 1
ATOM 864 O O . ILE A 1 112 ? -1.023 7.437 15.686 1.00 75.12 112 ILE A O 1
ATOM 868 N N . LYS A 1 113 ? -0.649 6.573 17.728 1.00 68.00 113 LYS A N 1
ATOM 869 C CA . LYS A 1 113 ? 0.728 7.074 17.912 1.00 68.00 113 LYS A CA 1
ATOM 870 C C . LYS A 1 113 ? 1.746 6.329 17.062 1.00 68.00 113 LYS A C 1
ATOM 872 O O . LYS A 1 113 ? 2.735 6.927 16.655 1.00 68.00 113 LYS A O 1
ATOM 877 N N . GLU A 1 114 ? 1.506 5.048 16.803 1.00 61.16 114 GLU A N 1
ATOM 878 C CA . GLU A 1 114 ? 2.363 4.179 15.998 1.00 61.16 114 GLU A CA 1
ATOM 879 C C . GLU A 1 114 ? 2.459 4.615 14.544 1.00 61.16 114 GLU A C 1
ATOM 881 O O . GLU A 1 114 ? 3.280 4.043 13.835 1.00 61.16 114 GLU A O 1
ATOM 886 N N . GLY A 1 115 ? 1.655 5.600 14.110 1.00 54.09 115 GLY A N 1
ATOM 887 C CA . GLY A 1 115 ? 1.926 6.413 12.929 1.00 54.09 115 GLY A CA 1
ATOM 888 C C . GLY A 1 115 ? 2.565 5.618 11.800 1.00 54.09 115 GLY A C 1
ATOM 889 O O . GLY A 1 115 ? 3.683 5.936 11.435 1.00 54.09 115 GLY A O 1
ATOM 890 N N . TRP A 1 116 ? 1.882 4.557 11.348 1.00 59.91 116 TRP A N 1
ATOM 891 C CA . TRP A 1 116 ? 2.219 3.717 10.195 1.00 59.91 116 TRP A CA 1
ATOM 892 C C . TRP A 1 116 ? 3.726 3.662 9.927 1.00 59.91 116 TRP A C 1
ATOM 894 O O . TRP A 1 116 ? 4.194 4.367 9.039 1.00 59.91 116 TRP A O 1
ATOM 904 N N . VAL A 1 117 ? 4.505 2.894 10.696 1.00 49.31 117 VAL A N 1
ATOM 905 C CA . VAL A 1 117 ? 5.922 2.711 10.351 1.00 49.31 117 VAL A CA 1
ATOM 906 C C . VAL A 1 117 ? 5.987 2.039 8.979 1.00 49.31 117 VAL A C 1
ATOM 908 O O . VAL A 1 117 ? 5.658 0.868 8.823 1.00 49.31 117 VAL A O 1
ATOM 911 N N . VAL A 1 118 ? 6.320 2.869 7.997 1.00 63.06 118 VAL A N 1
ATOM 912 C CA . VAL A 1 118 ? 6.524 2.575 6.586 1.00 63.06 118 VAL A CA 1
ATOM 913 C C . VAL A 1 118 ? 7.930 2.012 6.458 1.00 63.06 118 VAL A C 1
ATOM 915 O O . VAL A 1 118 ? 8.888 2.734 6.746 1.00 63.06 118 VAL A O 1
ATOM 918 N N . GLU A 1 119 ? 8.081 0.766 6.018 1.00 80.62 119 GLU A N 1
ATOM 919 C CA . GLU A 1 119 ? 9.404 0.323 5.585 1.00 80.62 119 GLU A CA 1
ATOM 920 C C . GLU A 1 119 ? 9.755 1.035 4.276 1.00 80.62 119 GLU A C 1
ATOM 922 O O . GLU A 1 119 ? 8.927 1.166 3.366 1.00 80.62 119 GLU A O 1
ATOM 927 N N . HIS A 1 120 ? 10.984 1.545 4.206 1.00 88.00 120 HIS A N 1
ATOM 928 C CA . HIS A 1 120 ? 11.486 2.272 3.049 1.00 88.00 120 HIS A CA 1
ATOM 929 C C . HIS A 1 120 ? 12.454 1.393 2.271 1.00 88.00 120 HIS A C 1
ATOM 931 O O . HIS A 1 120 ? 13.513 1.006 2.772 1.00 88.00 120 HIS A O 1
ATOM 937 N N . TYR A 1 121 ? 12.097 1.082 1.033 1.00 95.50 121 TYR A N 1
ATOM 938 C CA . TYR A 1 121 ? 12.861 0.196 0.174 1.00 95.50 121 TYR A CA 1
ATOM 939 C C . TYR A 1 121 ? 13.438 0.964 -1.005 1.00 95.50 121 TYR A C 1
ATOM 941 O O . TYR A 1 121 ? 12.701 1.384 -1.892 1.00 95.50 121 TYR A O 1
ATOM 949 N N . ILE A 1 122 ? 14.766 1.038 -1.073 1.00 97.81 122 ILE A N 1
ATOM 950 C CA . ILE A 1 122 ? 15.449 1.438 -2.304 1.00 97.81 122 ILE A CA 1
ATOM 951 C C . ILE A 1 122 ? 15.308 0.289 -3.300 1.00 97.81 122 ILE A C 1
ATOM 953 O O . ILE A 1 122 ? 15.860 -0.804 -3.094 1.00 97.81 122 ILE A O 1
ATOM 957 N N . VAL A 1 123 ? 14.536 0.518 -4.360 1.00 98.19 123 VAL A N 1
ATOM 958 C CA . VAL A 1 123 ? 14.281 -0.488 -5.391 1.00 98.19 123 VAL A CA 1
ATOM 959 C C . VAL A 1 123 ? 15.588 -0.823 -6.095 1.00 98.19 123 VAL A C 1
ATOM 961 O O . VAL A 1 123 ? 16.312 0.061 -6.529 1.00 98.19 123 VAL A O 1
ATOM 964 N N . GLY A 1 124 ? 15.925 -2.111 -6.147 1.00 97.75 124 GLY A N 1
ATOM 965 C CA . GLY A 1 124 ? 17.200 -2.589 -6.685 1.00 97.75 124 GLY A CA 1
ATOM 966 C C . GLY A 1 124 ? 18.417 -2.431 -5.759 1.00 97.75 124 GLY A C 1
ATOM 967 O O . GLY A 1 124 ? 19.472 -2.996 -6.038 1.00 97.75 124 GLY A O 1
ATOM 968 N N . GLY A 1 125 ? 18.279 -1.768 -4.606 1.00 96.25 125 GLY A N 1
ATOM 969 C CA . GLY A 1 125 ? 19.385 -1.562 -3.666 1.00 96.25 125 GLY A CA 1
ATOM 970 C C . GLY A 1 125 ? 20.456 -0.633 -4.242 1.00 96.25 125 GLY A C 1
ATOM 971 O O . GLY A 1 125 ? 20.131 0.440 -4.730 1.00 96.25 125 GLY A O 1
ATOM 972 N N . GLU A 1 126 ? 21.729 -1.036 -4.186 1.00 95.50 126 GLU A N 1
ATOM 973 C CA . GLU A 1 126 ? 22.851 -0.209 -4.673 1.00 95.50 126 GLU A CA 1
ATOM 974 C C . GLU A 1 126 ? 22.799 0.065 -6.186 1.00 95.50 126 GLU A C 1
ATOM 976 O O . GLU A 1 126 ? 23.302 1.093 -6.630 1.00 95.50 126 GLU A O 1
ATOM 981 N N . GLU A 1 127 ? 22.178 -0.827 -6.964 1.00 97.06 127 GLU A N 1
ATOM 982 C CA . GLU A 1 127 ? 22.058 -0.687 -8.423 1.00 97.06 127 GLU A CA 1
ATOM 983 C C . GLU A 1 127 ? 20.887 0.220 -8.839 1.00 97.06 127 GLU A C 1
ATOM 985 O O . GLU A 1 127 ? 20.851 0.704 -9.969 1.00 97.06 127 GLU A O 1
ATOM 990 N N . GLY A 1 128 ? 19.929 0.467 -7.939 1.00 97.69 128 GLY A N 1
ATOM 991 C CA . GLY A 1 128 ? 18.728 1.245 -8.240 1.00 97.69 128 GLY A CA 1
ATOM 992 C C . GLY A 1 128 ? 17.775 0.564 -9.232 1.00 97.69 128 GLY A C 1
ATOM 993 O O . GLY A 1 128 ? 17.821 -0.647 -9.473 1.00 97.69 128 GLY A O 1
ATOM 994 N N . TRP A 1 129 ? 16.891 1.362 -9.830 1.00 98.12 129 TRP A N 1
ATOM 995 C CA . TRP A 1 129 ? 15.969 0.924 -10.879 1.00 98.12 129 TRP A CA 1
ATOM 996 C C . TRP A 1 129 ? 16.699 0.834 -12.230 1.00 98.12 129 TRP A C 1
ATOM 998 O O . TRP A 1 129 ? 16.604 1.719 -13.081 1.00 98.12 129 TRP A O 1
ATOM 1008 N N . ASP A 1 130 ? 17.454 -0.255 -12.411 1.00 96.75 130 ASP A N 1
ATOM 1009 C CA . ASP A 1 130 ? 18.280 -0.520 -13.596 1.00 96.75 130 ASP A CA 1
ATOM 1010 C C . ASP A 1 130 ? 18.161 -1.991 -14.072 1.00 96.75 130 ASP A C 1
ATOM 1012 O O . ASP A 1 130 ? 18.136 -2.914 -13.250 1.00 96.75 130 ASP A O 1
ATOM 1016 N N . PRO A 1 131 ? 18.093 -2.259 -15.394 1.00 95.31 131 PRO A N 1
ATOM 1017 C CA . PRO A 1 131 ? 17.946 -3.614 -15.933 1.00 95.31 131 PRO A CA 1
ATOM 1018 C C . PRO A 1 131 ? 19.181 -4.515 -15.740 1.00 95.31 131 PRO A C 1
ATOM 1020 O O . PRO A 1 131 ? 19.137 -5.688 -16.117 1.00 95.31 131 PRO A O 1
ATOM 1023 N N . VAL A 1 132 ? 20.291 -4.008 -15.188 1.00 95.38 132 VAL A N 1
ATOM 1024 C CA . VAL A 1 132 ? 21.488 -4.802 -14.856 1.00 95.38 132 VAL A CA 1
ATOM 1025 C C . VAL A 1 132 ? 21.207 -5.897 -13.820 1.00 95.38 132 VAL A C 1
ATOM 1027 O O . VAL A 1 132 ? 21.875 -6.936 -13.822 1.00 95.38 132 VAL A O 1
ATOM 1030 N N . ILE A 1 133 ? 20.187 -5.708 -12.977 1.00 95.00 133 ILE A N 1
ATOM 1031 C CA . ILE A 1 133 ? 19.693 -6.708 -12.029 1.00 95.00 133 ILE A CA 1
ATOM 1032 C C . ILE A 1 133 ? 18.231 -7.065 -12.301 1.00 95.00 133 ILE A C 1
ATOM 1034 O O . ILE A 1 133 ? 17.463 -6.319 -12.900 1.00 95.00 133 ILE A O 1
ATOM 1038 N N . THR A 1 134 ? 17.816 -8.231 -11.812 1.00 95.38 134 THR A N 1
ATOM 1039 C CA . THR A 1 134 ? 16.405 -8.626 -11.842 1.00 95.38 134 THR A CA 1
ATOM 1040 C C . THR A 1 134 ? 15.639 -7.965 -10.697 1.00 95.38 134 THR A C 1
ATOM 1042 O O . THR A 1 134 ? 15.898 -8.244 -9.524 1.00 95.38 134 THR A O 1
ATOM 1045 N N . MET A 1 135 ? 14.638 -7.149 -11.032 1.00 97.31 135 MET A N 1
ATOM 1046 C CA . MET A 1 135 ? 13.774 -6.499 -10.039 1.00 97.31 135 MET A CA 1
ATOM 1047 C C . MET A 1 135 ? 12.946 -7.508 -9.236 1.00 97.31 135 MET A C 1
ATOM 1049 O O . MET A 1 135 ? 12.811 -7.373 -8.021 1.00 97.31 135 MET A O 1
ATOM 1053 N N . GLN A 1 136 ? 12.461 -8.581 -9.869 1.00 96.50 136 GLN A N 1
ATOM 1054 C CA . GLN A 1 136 ? 11.805 -9.684 -9.156 1.00 96.50 136 GLN A CA 1
ATOM 1055 C C . GLN A 1 136 ? 12.778 -10.417 -8.225 1.00 96.50 136 GLN A C 1
ATOM 1057 O O . GLN A 1 136 ? 12.388 -10.807 -7.126 1.00 96.50 136 GLN A O 1
ATOM 1062 N N . GLY A 1 137 ? 14.040 -10.591 -8.632 1.00 96.88 137 GLY A N 1
ATOM 1063 C CA . GLY A 1 137 ? 15.074 -11.160 -7.767 1.00 96.88 137 GLY A CA 1
ATOM 1064 C C . GLY A 1 137 ? 15.391 -10.262 -6.572 1.00 96.88 137 GLY A C 1
ATOM 1065 O O . GLY A 1 137 ? 15.520 -10.763 -5.459 1.00 96.88 137 GLY A O 1
ATOM 1066 N N . TRP A 1 138 ? 15.426 -8.939 -6.765 1.00 97.81 138 TRP A N 1
ATOM 1067 C CA . TRP A 1 138 ? 15.534 -7.985 -5.660 1.00 97.81 138 TRP A CA 1
ATOM 1068 C C . TRP A 1 138 ? 14.339 -8.083 -4.703 1.00 97.81 138 TRP A C 1
ATOM 1070 O O . TRP A 1 138 ? 14.531 -8.072 -3.489 1.00 97.81 138 TRP A O 1
ATOM 1080 N N . ALA A 1 139 ? 13.116 -8.220 -5.215 1.00 97.69 139 ALA A N 1
ATOM 1081 C CA . ALA A 1 139 ? 11.912 -8.332 -4.392 1.00 97.69 139 ALA A CA 1
ATOM 1082 C C . ALA A 1 139 ? 11.814 -9.665 -3.624 1.00 97.69 139 ALA A C 1
ATOM 1084 O O . ALA A 1 139 ? 11.084 -9.765 -2.637 1.00 97.69 139 ALA A O 1
ATOM 1085 N N . GLN A 1 140 ? 12.539 -10.700 -4.055 1.00 96.75 140 GLN A N 1
ATOM 1086 C CA . GLN A 1 140 ? 12.442 -12.039 -3.486 1.00 96.75 140 GLN A CA 1
ATOM 1087 C C . GLN A 1 140 ? 12.810 -12.062 -1.993 1.00 96.75 140 GLN A C 1
ATOM 1089 O O . GLN A 1 140 ? 13.883 -11.627 -1.583 1.00 96.75 140 GLN A O 1
ATOM 1094 N N . GLY A 1 141 ? 11.920 -12.632 -1.175 1.00 93.44 141 GLY A N 1
ATOM 1095 C CA . GLY A 1 141 ? 12.138 -12.814 0.264 1.00 93.44 141 GLY A CA 1
ATOM 1096 C C . GLY A 1 141 ? 11.924 -11.562 1.118 1.00 93.44 141 GLY A C 1
ATOM 1097 O O . GLY A 1 141 ? 12.085 -11.649 2.333 1.00 93.44 141 GLY A O 1
ATOM 1098 N N . LYS A 1 142 ? 11.554 -10.425 0.515 1.00 95.25 142 LYS A N 1
ATOM 1099 C CA . LYS A 1 142 ? 11.063 -9.251 1.245 1.00 95.25 142 LYS A CA 1
ATOM 1100 C C . LYS A 1 142 ? 9.589 -9.435 1.592 1.00 95.25 142 LYS A C 1
ATOM 1102 O O . LYS A 1 142 ? 8.844 -10.054 0.831 1.00 95.25 142 LYS A O 1
ATOM 1107 N N . ASP A 1 143 ? 9.200 -8.896 2.738 1.00 91.06 143 ASP A N 1
ATOM 1108 C CA . ASP A 1 143 ? 7.823 -8.911 3.217 1.00 91.06 143 ASP A CA 1
ATOM 1109 C C . ASP A 1 143 ? 7.249 -7.505 3.066 1.00 91.06 143 ASP A C 1
ATOM 1111 O O . ASP A 1 143 ? 7.564 -6.613 3.849 1.00 91.06 143 ASP A O 1
ATOM 1115 N N . PHE A 1 144 ? 6.504 -7.296 1.982 1.00 91.75 144 PHE A N 1
ATOM 1116 C CA . PHE A 1 144 ? 5.956 -5.992 1.635 1.00 91.75 144 PHE A CA 1
ATOM 1117 C C . PHE A 1 144 ? 4.569 -5.824 2.231 1.00 91.75 144 PHE A C 1
ATOM 1119 O O . PHE A 1 144 ? 3.694 -6.679 2.064 1.00 91.75 144 PHE A O 1
ATOM 1126 N N . HIS A 1 145 ? 4.335 -4.665 2.823 1.00 83.62 145 HIS A N 1
ATOM 1127 C CA . HIS A 1 145 ? 3.080 -4.315 3.451 1.00 83.62 145 HIS A CA 1
ATOM 1128 C C . HIS A 1 145 ? 2.435 -3.110 2.774 1.00 83.62 145 HIS A C 1
ATOM 1130 O O . HIS A 1 145 ? 3.088 -2.233 2.207 1.00 83.62 145 HIS A O 1
ATOM 1136 N N . ALA A 1 146 ? 1.104 -3.076 2.812 1.00 78.25 146 ALA A N 1
ATOM 1137 C CA . ALA A 1 146 ? 0.348 -1.918 2.370 1.00 78.25 146 ALA A CA 1
ATOM 1138 C C . ALA A 1 146 ? 0.787 -0.697 3.185 1.00 78.25 146 ALA A C 1
ATOM 1140 O O . ALA A 1 146 ? 0.727 -0.712 4.415 1.00 78.25 146 ALA A O 1
ATOM 1141 N N . GLY A 1 147 ? 1.196 0.362 2.494 1.00 72.25 147 GLY A N 1
ATOM 1142 C CA . GLY A 1 147 ? 1.753 1.547 3.124 1.00 72.25 147 GLY A CA 1
ATOM 1143 C C . GLY A 1 147 ? 3.278 1.591 3.187 1.00 72.25 147 GLY A C 1
ATOM 1144 O O . GLY A 1 147 ? 3.770 2.652 3.544 1.00 72.25 147 GLY A O 1
ATOM 1145 N N . ASP A 1 148 ? 4.024 0.553 2.807 1.00 85.38 148 ASP A N 1
ATOM 1146 C CA . ASP A 1 148 ? 5.478 0.676 2.605 1.00 85.38 148 ASP A CA 1
ATOM 1147 C C . ASP A 1 148 ? 5.792 1.632 1.443 1.00 85.38 148 ASP A C 1
ATOM 1149 O O . ASP A 1 148 ? 4.938 1.883 0.584 1.00 85.38 148 ASP A O 1
ATOM 1153 N N . VAL A 1 149 ? 7.007 2.182 1.409 1.00 89.19 149 VAL A N 1
ATOM 1154 C CA . VAL A 1 149 ? 7.462 3.089 0.347 1.00 89.19 149 VAL A CA 1
ATOM 1155 C C . VAL A 1 149 ? 8.583 2.443 -0.448 1.00 89.19 149 VAL A C 1
ATOM 1157 O O . VAL A 1 149 ? 9.551 1.923 0.102 1.00 89.19 149 VAL A O 1
ATOM 1160 N N . LEU A 1 150 ? 8.430 2.496 -1.765 1.00 96.69 150 LEU A N 1
ATOM 1161 C CA . LEU A 1 150 ? 9.449 2.165 -2.738 1.00 96.69 150 LEU A CA 1
ATOM 1162 C C . LEU A 1 150 ? 10.069 3.457 -3.266 1.00 96.69 150 LEU A C 1
ATOM 1164 O O . LEU A 1 150 ? 9.367 4.277 -3.857 1.00 96.69 150 LEU A O 1
ATOM 1168 N N . GLU A 1 151 ? 11.370 3.607 -3.074 1.00 97.25 151 GLU A N 1
ATOM 1169 C CA . GLU A 1 151 ? 12.176 4.689 -3.633 1.00 97.25 151 GLU A CA 1
ATOM 1170 C C . GLU A 1 151 ? 12.842 4.188 -4.914 1.00 97.25 151 GLU A C 1
ATOM 1172 O O . GLU A 1 151 ? 13.658 3.257 -4.899 1.00 97.25 151 GLU A O 1
ATOM 1177 N N . PHE A 1 152 ? 12.448 4.775 -6.039 1.00 98.44 152 PHE A N 1
ATOM 1178 C CA . PHE A 1 152 ? 12.982 4.471 -7.357 1.00 98.44 152 PHE A CA 1
ATOM 1179 C C . PHE A 1 152 ? 14.059 5.494 -7.704 1.00 98.44 152 PHE A C 1
ATOM 1181 O O . PHE A 1 152 ? 13.756 6.594 -8.158 1.00 98.44 152 PHE A O 1
ATOM 1188 N N . ILE A 1 153 ? 15.319 5.097 -7.527 1.00 98.06 153 ILE A N 1
ATOM 1189 C CA . ILE A 1 153 ? 16.484 5.895 -7.920 1.00 98.06 153 ILE A CA 1
ATOM 1190 C C . ILE A 1 153 ? 16.968 5.406 -9.285 1.00 98.06 153 ILE A C 1
ATOM 1192 O O . ILE A 1 153 ? 17.285 4.222 -9.436 1.00 98.06 153 ILE A O 1
ATOM 1196 N N . TYR A 1 154 ? 17.023 6.294 -10.278 1.00 97.56 154 TYR A N 1
ATOM 1197 C CA . TYR A 1 154 ? 17.445 5.950 -11.637 1.00 97.56 154 TYR A CA 1
ATOM 1198 C C . TYR A 1 154 ? 18.004 7.130 -12.434 1.00 97.56 154 TYR A C 1
ATOM 1200 O O . TYR A 1 154 ? 17.709 8.299 -12.198 1.00 97.56 154 TYR A O 1
ATOM 1208 N N . ASP A 1 155 ? 18.802 6.801 -13.451 1.00 95.56 155 ASP A N 1
ATOM 1209 C CA . ASP A 1 155 ? 19.150 7.735 -14.520 1.00 95.56 155 ASP A CA 1
ATOM 1210 C C . ASP A 1 155 ? 17.885 8.057 -15.329 1.00 95.56 155 ASP A C 1
ATOM 1212 O O . ASP A 1 155 ? 17.229 7.144 -15.828 1.00 95.56 155 ASP A O 1
ATOM 1216 N N . GLN A 1 156 ? 17.572 9.343 -15.502 1.00 93.00 156 GLN A N 1
ATOM 1217 C CA . GLN A 1 156 ? 16.380 9.858 -16.198 1.00 93.00 156 GLN A CA 1
ATOM 1218 C C . GLN A 1 156 ? 16.294 9.488 -17.698 1.00 93.00 156 GLN A C 1
ATOM 1220 O O . GLN A 1 156 ? 15.399 9.941 -18.410 1.00 93.00 156 GLN A O 1
ATOM 1225 N N . LYS A 1 157 ? 17.207 8.653 -18.210 1.00 93.88 157 LYS A N 1
ATOM 1226 C CA . LYS A 1 157 ? 16.986 7.856 -19.430 1.00 93.88 157 LYS A CA 1
ATOM 1227 C C . LYS A 1 157 ? 15.904 6.772 -19.258 1.00 93.88 157 LYS A C 1
ATOM 1229 O O . LYS A 1 157 ? 15.435 6.236 -20.260 1.00 93.88 157 LYS A O 1
ATOM 1234 N N . PHE A 1 158 ? 15.562 6.427 -18.017 1.00 96.81 158 PHE A N 1
ATOM 1235 C CA . PHE A 1 158 ? 14.459 5.552 -17.628 1.00 96.81 158 PHE A CA 1
ATOM 1236 C C . PHE A 1 158 ? 13.339 6.358 -16.969 1.00 96.81 158 PHE A C 1
ATOM 1238 O O . PHE A 1 158 ? 13.461 7.558 -16.732 1.00 96.81 158 PHE A O 1
ATOM 1245 N N . ASP A 1 159 ? 12.250 5.668 -16.668 1.00 98.06 159 ASP A N 1
ATOM 1246 C CA . ASP A 1 159 ? 11.118 6.168 -15.909 1.00 98.06 159 ASP A CA 1
ATOM 1247 C C . ASP A 1 159 ? 10.502 5.034 -15.078 1.00 98.06 159 ASP A C 1
ATOM 1249 O O . ASP A 1 159 ? 10.894 3.862 -15.190 1.00 98.06 159 ASP A O 1
ATOM 1253 N N . VAL A 1 160 ? 9.520 5.386 -14.250 1.00 98.56 160 VAL A N 1
ATOM 1254 C CA . VAL A 1 160 ? 8.665 4.410 -13.577 1.00 98.56 160 VAL A CA 1
ATOM 1255 C C . VAL A 1 160 ? 7.197 4.728 -13.836 1.00 98.56 160 VAL A C 1
ATOM 1257 O O . VAL A 1 160 ? 6.746 5.867 -13.728 1.00 98.56 160 VAL A O 1
ATOM 1260 N N . ALA A 1 161 ? 6.433 3.699 -14.186 1.00 98.38 161 ALA A N 1
ATOM 1261 C CA . ALA A 1 161 ? 5.003 3.769 -14.416 1.00 98.38 161 ALA A CA 1
ATOM 1262 C C . ALA A 1 161 ? 4.271 2.741 -13.552 1.00 98.38 161 ALA A C 1
ATOM 1264 O O . ALA A 1 161 ? 4.568 1.547 -13.611 1.00 98.38 161 ALA A O 1
ATOM 1265 N N . ILE A 1 162 ? 3.272 3.197 -12.797 1.00 97.88 162 ILE A N 1
ATOM 1266 C CA . ILE A 1 162 ? 2.303 2.332 -12.124 1.00 97.88 162 ILE A CA 1
ATOM 1267 C C . ILE A 1 162 ? 1.274 1.890 -13.161 1.00 97.88 162 ILE A C 1
ATOM 1269 O O . ILE A 1 162 ? 0.620 2.717 -13.808 1.00 97.88 162 ILE A O 1
ATOM 1273 N N . VAL A 1 163 ? 1.117 0.580 -13.305 1.00 98.06 163 VAL A N 1
ATOM 1274 C CA . VAL A 1 163 ? 0.217 -0.047 -14.278 1.00 98.06 163 VAL A CA 1
ATOM 1275 C C . VAL A 1 163 ? -0.687 -1.074 -13.599 1.00 98.06 163 VAL A C 1
ATOM 1277 O O . VAL A 1 163 ? -0.515 -1.413 -12.428 1.00 98.06 163 VAL A O 1
ATOM 1280 N N . ASP A 1 164 ? -1.690 -1.560 -14.324 1.00 95.69 164 ASP A N 1
ATOM 1281 C CA . ASP A 1 164 ? -2.420 -2.751 -13.909 1.00 95.69 164 ASP A CA 1
ATOM 1282 C C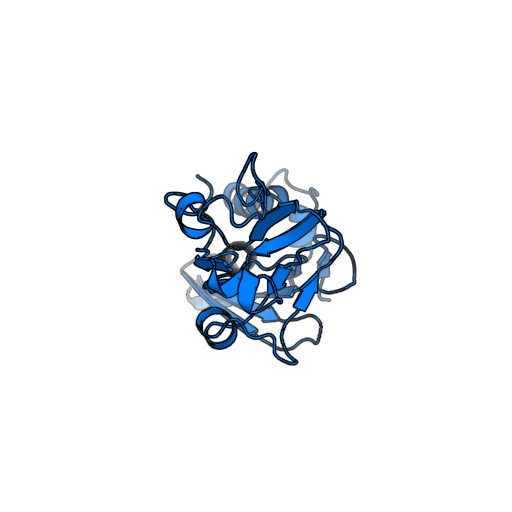 . ASP A 1 164 ? -1.683 -4.023 -14.358 1.00 95.69 164 ASP A C 1
ATOM 1284 O O . ASP A 1 164 ? -0.605 -3.983 -14.958 1.00 95.69 164 ASP A O 1
ATOM 1288 N N . LYS A 1 165 ? -2.272 -5.180 -14.047 1.00 97.38 165 LYS A N 1
ATOM 1289 C CA . LYS A 1 165 ? -1.681 -6.466 -14.410 1.00 97.38 165 LYS A CA 1
ATOM 1290 C C . LYS A 1 165 ? -1.480 -6.611 -15.922 1.00 97.38 165 LYS A C 1
ATOM 1292 O O . LYS A 1 165 ? -0.465 -7.163 -16.334 1.00 97.38 165 LYS A O 1
ATOM 1297 N N . GLU A 1 166 ? -2.445 -6.163 -16.725 1.00 97.75 166 GLU A N 1
ATOM 1298 C CA . GLU A 1 166 ? -2.356 -6.266 -18.182 1.00 97.75 166 GLU A CA 1
ATOM 1299 C C . GLU A 1 166 ? -1.189 -5.420 -18.686 1.00 97.75 166 GLU A C 1
ATOM 1301 O O . GLU A 1 166 ? -0.306 -5.961 -19.339 1.00 97.75 166 GLU A O 1
ATOM 1306 N N . GLY A 1 167 ? -1.115 -4.150 -18.274 1.00 98.00 167 GLY A N 1
ATOM 1307 C CA . GLY A 1 167 ? -0.029 -3.248 -18.648 1.00 98.00 167 GLY A CA 1
ATOM 1308 C C . GLY A 1 167 ? 1.356 -3.742 -18.232 1.00 98.00 167 GLY A C 1
ATOM 1309 O O . GLY A 1 167 ? 2.314 -3.551 -18.978 1.00 98.00 167 GLY A O 1
ATOM 1310 N N . HIS A 1 168 ? 1.471 -4.427 -17.093 1.00 98.25 168 HIS A N 1
ATOM 1311 C CA . HIS A 1 168 ? 2.717 -5.080 -16.687 1.00 98.25 168 HIS A CA 1
ATOM 1312 C C . HIS A 1 168 ? 3.065 -6.266 -17.591 1.00 98.25 168 HIS A C 1
ATOM 1314 O O . HIS A 1 168 ? 4.184 -6.357 -18.085 1.00 98.25 168 HIS A O 1
ATOM 1320 N N . ASP A 1 169 ? 2.108 -7.163 -17.839 1.00 97.56 169 ASP A N 1
ATOM 1321 C CA . ASP A 1 169 ? 2.322 -8.354 -18.667 1.00 97.56 169 ASP A CA 1
ATOM 1322 C C . ASP A 1 169 ? 2.646 -7.995 -20.133 1.00 97.56 169 ASP A C 1
ATOM 1324 O O . ASP A 1 169 ? 3.363 -8.739 -20.807 1.00 97.56 169 ASP A O 1
ATOM 1328 N N . THR A 1 170 ? 2.128 -6.868 -20.636 1.00 97.62 170 THR A N 1
ATOM 1329 C CA . THR A 1 170 ? 2.327 -6.403 -22.019 1.00 97.62 170 THR A CA 1
ATOM 1330 C C . THR A 1 170 ? 3.351 -5.282 -22.167 1.00 97.62 170 THR A C 1
ATOM 1332 O O . THR A 1 170 ? 3.616 -4.879 -23.299 1.00 97.62 170 THR A O 1
ATOM 1335 N N . CYS A 1 171 ? 3.941 -4.784 -21.075 1.00 98.00 171 CYS A N 1
ATOM 1336 C CA . CYS A 1 171 ? 4.821 -3.609 -21.075 1.00 98.00 171 CYS A CA 1
ATOM 1337 C C . CYS A 1 171 ? 4.179 -2.378 -21.747 1.00 98.00 171 CYS A C 1
ATOM 1339 O O . CYS A 1 171 ? 4.781 -1.730 -22.605 1.00 98.00 171 CYS A O 1
ATOM 1341 N N . THR A 1 172 ? 2.933 -2.066 -21.383 1.00 97.88 172 THR A N 1
ATOM 1342 C CA . THR A 1 172 ? 2.180 -0.939 -21.953 1.00 97.88 172 THR A CA 1
ATOM 1343 C C . THR A 1 172 ? 1.600 -0.029 -20.884 1.00 97.88 172 THR A C 1
ATOM 1345 O O . THR A 1 172 ? 1.003 -0.483 -19.911 1.00 97.88 172 THR A O 1
ATOM 1348 N N . VAL A 1 173 ? 1.688 1.272 -21.138 1.00 97.31 173 VAL A N 1
ATOM 1349 C CA . VAL A 1 173 ? 1.032 2.321 -20.354 1.00 97.31 173 VAL A CA 1
ATOM 1350 C C . VAL A 1 173 ? -0.359 2.596 -20.936 1.00 97.31 173 VAL A C 1
ATOM 1352 O O . VAL A 1 173 ? -0.532 2.643 -22.154 1.00 97.31 173 VAL A O 1
ATOM 1355 N N . SER A 1 174 ? -1.353 2.776 -20.066 1.00 94.69 174 SER A N 1
ATOM 1356 C CA . SER A 1 174 ? -2.731 3.138 -20.429 1.00 94.69 174 SER A CA 1
ATOM 1357 C C . SER A 1 174 ? -3.098 4.526 -19.894 1.00 94.69 174 SER A C 1
ATOM 1359 O O . SER A 1 174 ? -2.371 5.095 -19.084 1.00 94.69 174 SER A O 1
ATOM 1361 N N . ASP A 1 175 ? -4.279 5.040 -20.247 1.00 92.81 175 ASP A N 1
ATOM 1362 C CA . ASP A 1 175 ? -4.787 6.320 -19.721 1.00 92.81 175 ASP A CA 1
ATOM 1363 C C . ASP A 1 175 ? -4.982 6.333 -18.190 1.00 92.81 175 ASP A C 1
ATOM 1365 O O . ASP A 1 175 ? -5.162 7.392 -17.592 1.00 92.81 175 ASP A O 1
ATOM 1369 N N . LYS A 1 176 ? -4.988 5.158 -17.543 1.00 88.31 176 LYS A N 1
ATOM 1370 C CA . LYS A 1 176 ? -5.114 5.012 -16.083 1.00 88.31 176 LYS A CA 1
ATOM 1371 C C . LYS A 1 176 ? -3.767 4.892 -15.373 1.00 88.31 176 LYS A C 1
ATOM 1373 O O . LYS A 1 176 ? -3.736 4.839 -14.146 1.00 88.31 176 LYS A O 1
ATOM 1378 N N . SER A 1 177 ? -2.683 4.783 -16.131 1.00 92.81 177 SER A N 1
ATOM 1379 C CA . SER A 1 177 ? -1.342 4.624 -15.590 1.00 92.81 177 SER A CA 1
ATOM 1380 C C . SER A 1 177 ? -0.811 5.953 -15.067 1.00 92.81 177 SER A C 1
ATOM 1382 O O . SER A 1 177 ? -1.083 7.014 -15.627 1.00 92.81 177 SER A O 1
ATOM 1384 N N . ILE A 1 178 ? -0.021 5.884 -14.001 1.00 94.19 178 ILE A N 1
ATOM 1385 C CA . ILE A 1 178 ? 0.645 7.048 -13.410 1.00 94.19 178 ILE A CA 1
ATOM 1386 C C . ILE A 1 178 ? 2.132 6.909 -13.706 1.00 94.19 178 ILE A C 1
ATOM 1388 O O . ILE A 1 178 ? 2.695 5.855 -13.432 1.00 94.19 178 ILE A O 1
ATOM 1392 N N . GLN A 1 179 ? 2.745 7.937 -14.285 1.00 96.31 179 GLN A N 1
ATOM 1393 C CA . GLN A 1 179 ? 4.148 7.927 -14.706 1.00 96.31 179 GLN A CA 1
ATOM 1394 C C . GLN A 1 179 ? 4.941 8.983 -13.943 1.00 96.31 179 GLN A C 1
ATOM 1396 O O . GLN A 1 179 ? 4.417 10.064 -13.663 1.00 96.31 179 GLN A O 1
ATOM 1401 N N . PHE A 1 180 ? 6.196 8.664 -13.659 1.00 97.00 180 PHE A N 1
ATOM 1402 C CA . PHE A 1 180 ? 7.120 9.477 -12.885 1.00 97.00 180 PHE A CA 1
ATOM 1403 C C . PHE A 1 180 ? 8.465 9.574 -13.608 1.00 97.00 180 PHE A C 1
ATOM 1405 O O . PHE A 1 180 ? 8.879 8.633 -14.287 1.00 97.00 180 PHE A O 1
ATOM 1412 N N . PHE A 1 181 ? 9.134 10.720 -13.494 1.00 96.88 181 PHE A N 1
ATOM 1413 C CA . PHE A 1 181 ? 10.293 11.070 -14.324 1.00 96.88 181 PHE A CA 1
ATOM 1414 C C . PHE A 1 181 ? 11.392 11.804 -13.542 1.00 96.88 181 PHE A C 1
ATOM 1416 O O . PHE A 1 181 ? 12.326 12.320 -14.160 1.00 96.88 181 PHE A O 1
ATOM 1423 N N . ASP A 1 182 ? 11.288 11.884 -12.214 1.00 96.31 182 ASP A N 1
ATOM 1424 C CA . ASP A 1 182 ? 12.186 12.717 -11.412 1.00 96.31 182 ASP A CA 1
ATOM 1425 C C . ASP A 1 182 ? 13.535 12.016 -11.187 1.00 96.31 182 ASP A C 1
ATOM 1427 O O . ASP A 1 182 ? 14.557 12.686 -11.021 1.00 96.31 182 ASP A O 1
ATOM 1431 N N . GLY A 1 183 ? 13.574 10.681 -11.284 1.00 95.50 183 GLY A N 1
ATOM 1432 C CA . GLY A 1 183 ? 14.792 9.876 -11.099 1.00 95.50 183 GLY A CA 1
ATOM 1433 C C . GLY A 1 183 ? 15.114 9.583 -9.633 1.00 95.50 183 GLY A C 1
ATOM 1434 O O . GLY A 1 183 ? 16.138 8.965 -9.341 1.00 95.50 183 GLY A O 1
ATOM 1435 N N . ASP A 1 184 ? 14.239 10.035 -8.738 1.00 97.06 184 ASP A N 1
ATOM 1436 C CA . ASP A 1 184 ? 14.223 9.796 -7.296 1.00 97.06 184 ASP A CA 1
ATOM 1437 C C . ASP A 1 184 ? 12.757 9.862 -6.832 1.00 97.06 184 ASP A C 1
ATOM 1439 O O . ASP A 1 184 ? 12.280 10.834 -6.239 1.00 97.06 184 ASP A O 1
ATOM 1443 N N . ASP A 1 185 ? 11.994 8.857 -7.257 1.00 95.31 185 ASP A N 1
ATOM 1444 C CA . ASP A 1 185 ? 10.541 8.837 -7.143 1.00 95.31 185 ASP A CA 1
ATOM 1445 C C . ASP A 1 185 ? 10.093 7.923 -6.001 1.00 95.31 185 ASP A C 1
ATOM 1447 O O . ASP A 1 185 ? 10.384 6.727 -5.974 1.00 95.31 185 ASP A O 1
ATOM 1451 N N . ASN A 1 186 ? 9.333 8.486 -5.062 1.00 92.88 186 ASN A N 1
ATOM 1452 C CA . ASN A 1 186 ? 8.854 7.785 -3.874 1.00 92.88 186 ASN A CA 1
ATOM 1453 C C . ASN A 1 186 ? 7.395 7.352 -4.036 1.00 92.88 186 ASN A C 1
ATOM 1455 O O . ASN A 1 186 ? 6.483 8.183 -4.068 1.00 92.88 186 ASN A O 1
ATOM 1459 N N . ILE A 1 187 ? 7.156 6.039 -4.093 1.00 90.88 187 ILE A N 1
ATOM 1460 C CA . ILE A 1 187 ? 5.835 5.460 -4.350 1.00 90.88 187 ILE A CA 1
ATOM 1461 C C . ILE A 1 187 ? 5.389 4.584 -3.181 1.00 90.88 187 ILE A C 1
ATOM 1463 O O . ILE A 1 187 ? 6.076 3.659 -2.766 1.00 90.88 187 ILE A O 1
ATOM 1467 N N . THR A 1 188 ? 4.191 4.850 -2.660 1.00 84.69 188 THR A N 1
ATOM 1468 C CA . THR A 1 188 ? 3.588 4.042 -1.591 1.00 84.69 188 THR A CA 1
ATOM 1469 C C . THR A 1 188 ? 2.867 2.815 -2.153 1.00 84.69 188 THR A C 1
ATOM 1471 O O . THR A 1 188 ? 2.063 2.944 -3.077 1.00 84.69 188 THR A O 1
ATOM 1474 N N . LEU A 1 189 ? 3.084 1.645 -1.548 1.00 85.50 189 LEU A N 1
ATOM 1475 C CA . LEU A 1 189 ? 2.399 0.402 -1.902 1.00 85.50 189 LEU A CA 1
ATOM 1476 C C . LEU A 1 189 ? 0.927 0.402 -1.468 1.00 85.50 189 LEU A C 1
ATOM 1478 O O . LEU A 1 189 ? 0.600 0.661 -0.308 1.00 85.50 189 LEU A O 1
ATOM 1482 N N . ALA A 1 190 ? 0.036 0.031 -2.388 1.00 79.06 190 ALA A N 1
ATOM 1483 C CA . ALA A 1 190 ? -1.359 -0.276 -2.088 1.00 79.06 190 ALA A CA 1
ATOM 1484 C C . ALA A 1 190 ? -1.502 -1.712 -1.558 1.00 79.06 190 ALA A C 1
ATOM 1486 O O . ALA A 1 190 ? -0.677 -2.575 -1.848 1.00 79.06 190 ALA A O 1
ATOM 1487 N N . PHE A 1 191 ? -2.575 -2.000 -0.817 1.00 78.44 191 PHE A N 1
ATOM 1488 C CA . PHE A 1 191 ? -2.886 -3.375 -0.420 1.00 78.44 191 PHE A CA 1
ATOM 1489 C C . PHE A 1 191 ? -3.143 -4.267 -1.645 1.00 78.44 191 PHE A C 1
ATOM 1491 O O . PHE A 1 191 ? -3.923 -3.913 -2.531 1.00 78.44 191 PHE A O 1
ATOM 1498 N N . GLY A 1 192 ? -2.540 -5.456 -1.651 1.00 83.88 192 GLY A N 1
ATOM 1499 C CA . GLY A 1 192 ? -2.656 -6.426 -2.734 1.00 83.88 192 GLY A CA 1
ATOM 1500 C C . GLY A 1 192 ? -1.618 -6.213 -3.845 1.00 83.88 192 GLY A C 1
ATOM 1501 O O . GLY A 1 192 ? -0.474 -5.842 -3.563 1.00 83.88 192 GLY A O 1
ATOM 1502 N N . PRO A 1 193 ? -1.960 -6.517 -5.109 1.00 92.38 193 PRO A N 1
ATOM 1503 C CA . PRO A 1 193 ? -1.000 -6.487 -6.204 1.00 92.38 193 PRO A CA 1
ATOM 1504 C C . PRO A 1 193 ? -0.659 -5.054 -6.640 1.00 92.38 193 PRO A C 1
ATOM 1506 O O . PRO A 1 193 ? -1.544 -4.248 -6.916 1.00 92.38 193 PRO A O 1
ATOM 1509 N N . ASN A 1 194 ? 0.636 -4.777 -6.765 1.00 96.69 194 ASN A N 1
ATOM 1510 C CA . ASN A 1 194 ? 1.224 -3.541 -7.267 1.00 96.69 194 ASN A CA 1
ATOM 1511 C C . ASN A 1 194 ? 2.137 -3.881 -8.449 1.00 96.69 194 ASN A C 1
ATOM 1513 O O . ASN A 1 194 ? 2.930 -4.825 -8.364 1.00 96.69 194 ASN A O 1
ATOM 1517 N N . TYR A 1 195 ? 2.035 -3.111 -9.532 1.00 98.44 195 TYR A N 1
ATOM 1518 C CA . TYR A 1 195 ? 2.796 -3.346 -10.752 1.00 98.44 195 TYR A CA 1
ATOM 1519 C C . TYR A 1 195 ? 3.475 -2.071 -11.237 1.00 98.44 195 TYR A C 1
ATOM 1521 O O . TYR A 1 195 ? 2.833 -1.029 -11.382 1.00 98.44 195 TYR A O 1
ATOM 1529 N N . PHE A 1 196 ? 4.76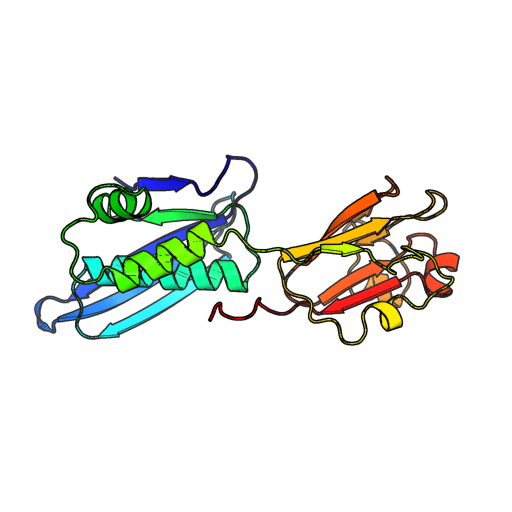6 -2.191 -11.526 1.00 98.75 196 PHE A N 1
ATOM 1530 C CA . PHE A 1 196 ? 5.626 -1.104 -11.968 1.00 98.75 196 PHE A CA 1
ATOM 1531 C C . PHE A 1 196 ? 6.370 -1.525 -13.228 1.00 98.75 196 PHE A C 1
ATOM 1533 O O . PHE A 1 196 ? 6.844 -2.658 -13.316 1.00 98.75 196 PHE A O 1
ATOM 1540 N N . ILE A 1 197 ? 6.500 -0.621 -14.188 1.00 98.62 197 ILE A N 1
ATOM 1541 C CA . ILE A 1 197 ? 7.298 -0.832 -15.399 1.00 98.62 197 ILE A CA 1
ATOM 1542 C C . ILE A 1 197 ? 8.102 0.420 -15.722 1.00 98.62 197 ILE A C 1
ATOM 1544 O O . ILE A 1 197 ? 7.735 1.516 -15.313 1.00 98.62 197 ILE A O 1
ATOM 1548 N N . CYS A 1 198 ? 9.153 0.263 -16.513 1.00 98.19 198 CYS A N 1
ATOM 1549 C CA . CYS A 1 198 ? 9.627 1.346 -17.364 1.00 98.19 198 CYS A CA 1
ATOM 1550 C C . CYS A 1 198 ? 8.674 1.478 -18.565 1.00 98.19 198 CYS A C 1
ATOM 1552 O O . CYS A 1 198 ? 8.324 0.468 -19.178 1.00 98.19 198 CYS A O 1
ATOM 1554 N N . SER A 1 199 ? 8.219 2.680 -18.918 1.00 97.75 199 SER A N 1
ATOM 1555 C CA . SER A 1 199 ? 7.241 2.871 -20.001 1.00 97.75 199 SER A CA 1
ATOM 1556 C C . SER A 1 199 ? 7.815 2.588 -21.391 1.00 97.75 199 SER A C 1
ATOM 1558 O O . SER A 1 199 ? 7.056 2.349 -22.332 1.00 97.75 199 SER A O 1
ATOM 1560 N N . PHE A 1 200 ? 9.145 2.581 -21.530 1.00 96.81 200 PHE A N 1
ATOM 1561 C CA . PHE A 1 200 ? 9.836 2.224 -22.765 1.00 96.81 200 PHE A CA 1
ATOM 1562 C C . PHE A 1 200 ? 9.711 0.708 -23.016 1.00 96.81 200 PHE A C 1
ATOM 1564 O O . PHE A 1 200 ? 10.346 -0.074 -22.299 1.00 96.81 200 PHE A O 1
ATOM 1571 N N . PRO A 1 201 ? 8.959 0.255 -24.045 1.00 94.75 201 PRO A N 1
ATOM 1572 C CA . PRO A 1 201 ? 8.606 -1.160 -24.193 1.00 94.75 201 PRO A CA 1
ATOM 1573 C C . PRO A 1 201 ? 9.816 -2.089 -24.304 1.00 94.75 201 PRO A C 1
ATOM 1575 O O . PRO A 1 201 ? 9.835 -3.152 -23.689 1.00 94.75 201 PRO A O 1
ATOM 1578 N N . ASP A 1 202 ? 10.858 -1.661 -25.024 1.00 96.19 202 ASP A N 1
ATOM 1579 C CA . ASP A 1 202 ? 12.094 -2.434 -25.172 1.00 96.19 202 ASP A CA 1
ATOM 1580 C C . ASP A 1 202 ? 12.845 -2.578 -23.834 1.00 96.19 202 ASP A C 1
ATOM 1582 O O . ASP A 1 202 ? 13.439 -3.622 -23.578 1.00 96.19 202 ASP A O 1
ATOM 1586 N N . ILE A 1 203 ? 12.788 -1.567 -22.956 1.00 97.00 203 ILE A N 1
ATOM 1587 C CA . ILE A 1 203 ? 13.450 -1.577 -21.640 1.00 97.00 203 ILE A CA 1
ATOM 1588 C C . ILE A 1 203 ? 12.650 -2.407 -20.622 1.00 97.00 203 ILE A C 1
ATOM 1590 O O . ILE A 1 203 ? 13.218 -3.195 -19.864 1.00 97.00 203 ILE A O 1
ATOM 1594 N N . CYS A 1 204 ? 11.321 -2.313 -20.638 1.00 97.44 204 CYS A N 1
ATOM 1595 C CA . CYS A 1 204 ? 10.473 -3.190 -19.829 1.00 97.44 204 CYS A CA 1
ATOM 1596 C C . CYS A 1 204 ? 10.619 -4.665 -20.240 1.00 97.44 204 CYS A C 1
ATOM 1598 O O . CYS A 1 204 ? 10.734 -5.544 -19.379 1.00 97.44 204 CYS A O 1
ATOM 1600 N N . ALA A 1 205 ? 10.694 -4.943 -21.548 1.00 94.94 205 ALA A N 1
ATOM 1601 C CA . ALA A 1 205 ? 10.817 -6.297 -22.084 1.00 94.94 205 ALA A CA 1
ATOM 1602 C C . ALA A 1 205 ? 12.150 -6.979 -21.733 1.00 94.94 205 ALA A C 1
ATOM 1604 O O . ALA A 1 205 ? 12.188 -8.204 -21.614 1.00 94.94 205 ALA A O 1
ATOM 1605 N N . ILE A 1 206 ? 13.233 -6.215 -21.529 1.00 94.75 206 ILE A N 1
ATOM 1606 C CA . ILE A 1 206 ? 14.508 -6.762 -21.026 1.00 94.75 206 ILE A CA 1
ATOM 1607 C C . ILE A 1 206 ? 14.518 -6.978 -19.505 1.00 94.75 206 ILE A C 1
ATOM 1609 O O . ILE A 1 206 ? 15.478 -7.549 -18.994 1.00 94.75 206 ILE A O 1
ATOM 1613 N N . GLY A 1 207 ? 13.456 -6.586 -18.792 1.00 94.00 207 GLY A N 1
ATOM 1614 C CA . GLY A 1 207 ? 13.247 -6.935 -17.385 1.00 94.00 207 GLY A CA 1
ATOM 1615 C C . GLY A 1 207 ? 13.139 -5.762 -16.413 1.00 94.00 207 GLY A C 1
ATOM 1616 O O . GLY A 1 207 ? 13.052 -6.016 -15.212 1.00 94.00 207 GLY A O 1
ATOM 1617 N N . LEU A 1 208 ? 13.099 -4.507 -16.883 1.00 98.00 208 LEU A N 1
ATOM 1618 C CA . LEU A 1 208 ? 12.859 -3.348 -16.012 1.00 98.00 208 LEU A CA 1
ATOM 1619 C C . LEU A 1 208 ? 11.359 -3.193 -15.704 1.00 98.00 208 LEU A C 1
ATOM 1621 O O . LEU A 1 208 ? 10.668 -2.295 -16.190 1.00 98.00 208 LEU A O 1
ATOM 1625 N N . GLN A 1 209 ? 10.853 -4.155 -14.940 1.00 98.31 209 GLN A N 1
ATOM 1626 C CA . GLN A 1 209 ? 9.475 -4.267 -14.475 1.00 98.31 209 GLN A CA 1
ATOM 1627 C C . GLN A 1 209 ? 9.459 -4.956 -13.112 1.00 98.31 209 GLN A C 1
ATOM 1629 O O . GLN A 1 209 ? 10.327 -5.777 -12.826 1.00 98.31 209 GLN A O 1
ATOM 1634 N N . LEU A 1 210 ? 8.472 -4.668 -12.273 1.00 98.62 210 LEU A N 1
ATOM 1635 C CA . LEU A 1 210 ? 8.366 -5.182 -10.913 1.00 98.62 210 LEU A CA 1
ATOM 1636 C C . LEU A 1 210 ? 6.905 -5.453 -10.562 1.00 98.62 210 LEU A C 1
ATOM 1638 O O . LEU A 1 210 ? 6.045 -4.586 -10.695 1.00 98.62 210 LEU A O 1
ATOM 1642 N N . ALA A 1 211 ? 6.652 -6.652 -10.045 1.00 98.31 211 ALA A N 1
ATOM 1643 C CA . ALA A 1 211 ? 5.364 -7.041 -9.496 1.00 98.31 211 ALA A CA 1
ATOM 1644 C C . ALA A 1 211 ? 5.548 -7.406 -8.023 1.00 98.31 211 ALA A C 1
ATOM 1646 O O . ALA A 1 211 ? 6.336 -8.296 -7.695 1.00 98.31 211 ALA A O 1
ATOM 1647 N N . ILE A 1 212 ? 4.810 -6.731 -7.147 1.00 97.69 212 ILE A N 1
ATOM 1648 C CA . ILE A 1 212 ? 4.808 -6.962 -5.700 1.00 97.69 212 ILE A CA 1
ATOM 1649 C C . ILE A 1 212 ? 3.376 -7.234 -5.263 1.00 97.69 212 ILE A C 1
ATOM 1651 O O . ILE A 1 212 ? 2.443 -6.600 -5.740 1.00 97.69 212 ILE A O 1
ATOM 1655 N N . ASN A 1 213 ? 3.189 -8.164 -4.332 1.00 94.19 213 ASN A N 1
ATOM 1656 C CA . ASN A 1 213 ? 1.915 -8.322 -3.647 1.00 94.19 213 ASN A CA 1
ATOM 1657 C C . ASN A 1 213 ? 2.087 -7.929 -2.181 1.00 94.19 213 ASN A C 1
ATOM 1659 O O . ASN A 1 213 ? 2.669 -8.694 -1.417 1.00 94.19 213 ASN A O 1
ATOM 1663 N N . ALA A 1 214 ? 1.576 -6.758 -1.814 1.00 87.94 214 ALA A N 1
ATOM 1664 C CA . ALA A 1 214 ? 1.682 -6.226 -0.467 1.00 87.94 214 ALA A CA 1
ATOM 1665 C C . ALA A 1 214 ? 0.554 -6.767 0.423 1.00 87.94 214 ALA A C 1
ATOM 1667 O O . ALA A 1 214 ? -0.625 -6.716 0.055 1.00 87.94 214 ALA A O 1
ATOM 1668 N N . THR A 1 215 ? 0.897 -7.294 1.595 1.00 82.44 215 THR A N 1
ATOM 1669 C CA . THR A 1 215 ? -0.067 -7.797 2.582 1.00 82.44 215 THR A CA 1
ATOM 1670 C C . THR A 1 215 ? -0.474 -6.712 3.576 1.00 82.44 215 THR A C 1
ATOM 1672 O O . THR A 1 215 ? 0.034 -5.594 3.560 1.00 82.44 215 THR A O 1
ATOM 1675 N N . ALA A 1 216 ? -1.437 -7.013 4.447 1.00 66.50 216 ALA A N 1
ATOM 1676 C CA . ALA A 1 216 ? -1.703 -6.138 5.583 1.00 66.50 216 ALA A CA 1
ATOM 1677 C C . ALA A 1 216 ? -0.476 -6.150 6.516 1.00 66.50 216 ALA A C 1
ATOM 1679 O O . ALA A 1 216 ? 0.089 -7.233 6.699 1.00 66.50 216 ALA A O 1
ATOM 1680 N N . PRO A 1 217 ? -0.082 -5.005 7.107 1.00 60.81 217 PRO A N 1
ATOM 1681 C CA . PRO A 1 217 ? 0.983 -4.956 8.106 1.00 60.81 217 PRO A CA 1
ATOM 1682 C C . PRO A 1 217 ? 0.776 -5.994 9.221 1.00 60.81 217 PRO A C 1
ATOM 1684 O O . PRO A 1 217 ? -0.381 -6.274 9.572 1.00 60.81 217 PRO A O 1
ATOM 1687 N N . PRO A 1 218 ? 1.849 -6.546 9.818 1.00 55.91 21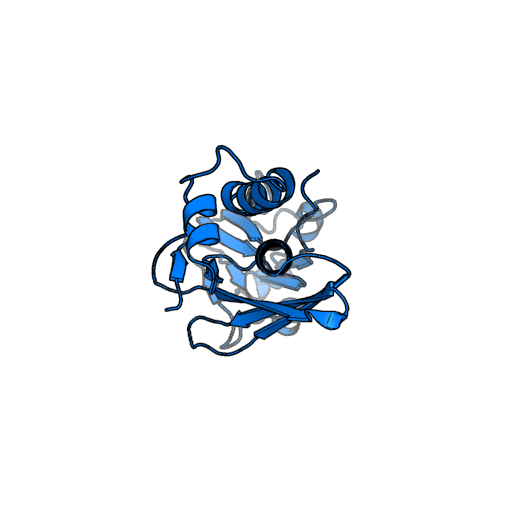8 PRO A N 1
ATOM 1688 C CA . PRO A 1 218 ? 1.718 -7.445 10.953 1.00 55.91 218 PRO A CA 1
ATOM 1689 C C . PRO A 1 218 ? 1.004 -6.720 12.104 1.00 55.91 218 PRO A C 1
ATOM 1691 O O . PRO A 1 218 ? 1.191 -5.511 12.280 1.00 55.91 218 PRO A O 1
ATOM 1694 N N . PRO A 1 219 ? 0.197 -7.425 12.916 1.00 42.53 219 PRO A N 1
ATOM 1695 C CA . PRO A 1 219 ? -0.275 -6.870 14.176 1.00 42.53 219 PRO A CA 1
ATOM 1696 C C . PRO A 1 219 ? 0.939 -6.488 15.027 1.00 42.53 219 PRO A C 1
ATOM 1698 O O . PRO A 1 219 ? 1.838 -7.312 15.203 1.00 42.53 219 PRO A O 1
ATOM 1701 N N . SER A 1 220 ? 0.965 -5.259 15.539 1.00 43.00 220 SER A N 1
ATOM 1702 C CA . SER A 1 220 ? 1.961 -4.843 16.529 1.00 43.00 220 SER A CA 1
ATOM 1703 C C . SER A 1 220 ? 1.844 -5.777 17.746 1.00 43.00 220 SER A C 1
ATOM 1705 O O . SER A 1 220 ? 0.727 -6.057 18.191 1.00 43.00 220 SER A O 1
ATOM 1707 N N . VAL A 1 221 ? 2.971 -6.337 18.200 1.00 38.50 221 VAL A N 1
ATOM 1708 C CA . VAL A 1 221 ? 3.056 -7.215 19.386 1.00 38.50 221 VAL A CA 1
ATOM 1709 C C . VAL A 1 221 ? 3.158 -6.377 20.646 1.00 38.50 221 VAL A C 1
ATOM 1711 O O . VAL A 1 221 ? 3.978 -5.434 20.623 1.00 38.50 221 VAL A O 1
#

Organism: Hibiscus syriacus (NCBI:txid106335)

InterPro domains:
  IPR002156 Ribonuclease H domain [PF13456] (17-119)
  IPR003245 Phytocyanin domain [PF02298] (131-207)
  IPR003245 Phytocyanin domain [PS51485] (119-216)
  IPR008972 Cupredoxin [G3DSA:2.60.40.420] (123-220)
  IPR008972 Cupredoxin [SSF49503] (120-214)
  IPR012337 Ribonuclease H-like superfamily [SSF53098] (13-128)
  IPR036397 Ribonuclease H superfamily [G3DSA:3.30.420.10] (14-122)
  IPR044730 Ribonuclease H-like domain, plant type [cd06222] (16-119)
  IPR053151 Ribonuclease H-like [PTHR47723] (10-119)

Secondary structure (DSSP, 8-state):
--EEEESS-SSS-EEEEEEEEEETTTTEEEEEEEEE-TT--EEEEEEEEEES--HHHHHHHHHHHHHHHHHHTT--SEEEEES-HHHHHHHTT-S-TT-TTHHHHHHHHHHHHTTT---EEETTGGG-S-TTS-HHHHHTT---BTT-EEEEE--TTS-EEEE-HHHHHHT---TT-EEE-SSEEEEEPPSEEEEEE-SSHHHHHTT-EEEEEEBPPPPP-

pLDDT: mean 83.03, std 15.11, range [37.12, 98.75]